Protein AF-X1H2Z2-F1 (afdb_monomer_lite)

Secondary structure (DSSP, 8-state):
-HHHHHHHHHHHHTS--BHHHHHHHHHHH--PPPHHHHHHHHHHHTTSS---HHHHHHHHHTHHHHHHHHHHHTSSB------GGGGGG---HHHHHHHHHHHHHHHHHHHHHHHT-HHHHHHHHHHHHHHHHHHHTSS-HHHHHHHHHHHHHHHHHHHHHHTTS---HHHHHHHHHHHHHHTSS---SHHHHHHHHHHHHHHSSTTTGGG--STTSSS-HHHHHHHHHHHHT--HHHHHHHHHHHHHHHHHHHHHTTS-HHHHHHHHHHHHHHH-

pLDDT: mean 90.86, std 12.33, range [36.53, 98.75]

Radius of gyration: 22.45 Å; chains: 1; bounding box: 63×41×60 Å

Foldseek 3Di:
DVVVVVVVVVVVVPPQLALAVLLVVLLVQQDDDDPVVVVVLVCVLVVNDADDPSLVVNLVSSVVSLVSLLVSLPGPAHDNPWDCVCFPVTDDPSLVSLLSSLSSLQSVLRVCLVVVVLVSSLSSLLSLLSSLLNQLPDLAVSSVVSSVVSNSSSVSSNVVSVVPDDDDVVVVVVSVVSVCVSCVDPRDNLSNLVSVLVSVLVCLALVRVVVDDPVPDPDDPVVVVVVVVCSVPDDRVVSVVVSVVSNVLSVQLSVLRPDDPVSSVVSVVVSVVVVD

Structure (mmCIF, N/CA/C/O backbone):
data_AF-X1H2Z2-F1
#
_entry.id   AF-X1H2Z2-F1
#
loop_
_atom_site.group_PDB
_atom_site.id
_atom_site.type_symbol
_atom_site.label_atom_id
_atom_site.label_alt_id
_atom_site.label_comp_id
_atom_site.label_asym_id
_atom_site.label_entity_id
_atom_site.label_seq_id
_atom_site.pdbx_PDB_ins_code
_atom_site.Cartn_x
_atom_site.Cartn_y
_atom_site.Cartn_z
_atom_site.occupancy
_atom_site.B_iso_or_equiv
_atom_site.auth_seq_id
_atom_site.auth_comp_id
_atom_site.auth_asym_id
_atom_site.auth_atom_id
_atom_site.pdbx_PDB_model_num
ATOM 1 N N . THR A 1 1 ? -34.956 15.891 -27.469 1.00 51.47 1 THR A N 1
ATOM 2 C CA . THR A 1 1 ? -33.493 15.694 -27.598 1.00 51.47 1 THR A CA 1
ATOM 3 C C . THR A 1 1 ? -32.718 16.008 -26.318 1.00 51.47 1 THR A C 1
ATOM 5 O O . THR A 1 1 ? -31.741 15.325 -26.063 1.00 51.47 1 THR A O 1
ATOM 8 N N . LEU A 1 2 ? -33.167 16.937 -25.455 1.00 36.53 2 LEU A N 1
ATOM 9 C CA . LEU A 1 2 ? -32.512 17.238 -24.163 1.00 36.53 2 LEU A CA 1
ATOM 10 C C . LEU A 1 2 ? -32.677 16.139 -23.081 1.00 36.53 2 LEU A C 1
ATOM 12 O O . LEU A 1 2 ? -31.797 15.951 -22.251 1.00 36.53 2 LEU A O 1
ATOM 16 N N . VAL A 1 3 ? -33.778 15.374 -23.113 1.00 44.09 3 VAL A N 1
ATOM 17 C CA . VAL A 1 3 ? -34.066 14.310 -22.123 1.00 44.09 3 VAL A CA 1
ATOM 18 C C . VAL A 1 3 ? -33.142 13.090 -22.266 1.00 44.09 3 VAL A C 1
ATOM 20 O O . VAL A 1 3 ? -32.810 12.460 -21.270 1.00 44.09 3 VAL A O 1
ATOM 23 N N . LEU A 1 4 ? -32.644 12.810 -23.476 1.00 41.16 4 LEU A N 1
ATOM 24 C CA . LEU A 1 4 ? -31.734 11.685 -23.742 1.00 41.16 4 LEU A CA 1
ATOM 25 C C . LEU A 1 4 ? -30.310 11.912 -23.200 1.00 41.16 4 LEU A C 1
ATOM 27 O O . LEU A 1 4 ? -29.626 10.949 -22.860 1.00 41.16 4 LEU A O 1
ATOM 31 N N . LEU A 1 5 ? -29.882 13.173 -23.063 1.00 38.34 5 LEU A N 1
ATOM 32 C CA . LEU A 1 5 ? -28.578 13.526 -22.488 1.00 38.34 5 LEU A CA 1
ATOM 33 C C . LEU A 1 5 ? -28.565 13.398 -20.957 1.00 38.34 5 LEU A C 1
ATOM 35 O O . LEU A 1 5 ? -27.554 12.992 -20.397 1.00 38.34 5 LEU A O 1
ATOM 39 N N . LEU A 1 6 ? -29.688 13.659 -20.277 1.00 41.31 6 LEU A N 1
ATOM 40 C CA . LEU A 1 6 ? -29.794 13.488 -18.820 1.00 41.31 6 LEU A CA 1
ATOM 41 C C . LEU A 1 6 ? -29.867 12.011 -18.406 1.00 41.31 6 LEU A C 1
ATOM 43 O O . LEU A 1 6 ? -29.296 11.629 -17.386 1.00 41.31 6 LEU A O 1
ATOM 47 N N . SER A 1 7 ? -30.511 11.160 -19.211 1.00 43.97 7 SER A N 1
ATOM 48 C CA . SER A 1 7 ? -30.556 9.715 -18.959 1.00 43.97 7 SER A CA 1
ATOM 49 C C . SER A 1 7 ? -29.212 9.022 -19.194 1.00 43.97 7 SER A C 1
ATOM 51 O O . SER A 1 7 ? -28.895 8.076 -18.480 1.00 43.97 7 SER A O 1
ATOM 53 N N . ALA A 1 8 ? -28.393 9.497 -20.140 1.00 45.34 8 ALA A N 1
ATOM 54 C CA . ALA A 1 8 ? -27.055 8.945 -20.361 1.00 45.34 8 ALA A CA 1
ATOM 55 C C . ALA A 1 8 ? -26.125 9.215 -19.163 1.00 45.34 8 ALA A C 1
ATOM 57 O O . ALA A 1 8 ? -25.409 8.317 -18.727 1.00 45.34 8 ALA A O 1
ATOM 58 N N . SER A 1 9 ? -26.204 10.408 -18.562 1.00 44.91 9 SER A N 1
ATOM 59 C CA . SER A 1 9 ? -25.420 10.775 -17.374 1.00 44.91 9 SER A CA 1
ATOM 60 C C . SER A 1 9 ? -25.752 9.925 -16.143 1.00 44.91 9 SER A C 1
ATOM 62 O O . SER A 1 9 ? -24.863 9.614 -15.357 1.00 44.91 9 SER A O 1
ATOM 64 N N . LEU A 1 10 ? -27.010 9.501 -15.987 1.00 45.03 10 LEU A N 1
ATOM 65 C CA . LEU A 1 10 ? -27.436 8.618 -14.893 1.00 45.03 10 LEU A CA 1
ATOM 66 C C . LEU A 1 10 ? -26.936 7.175 -15.059 1.00 45.03 10 LEU A C 1
ATOM 68 O O . LEU A 1 10 ? -26.669 6.506 -14.064 1.00 45.03 10 LEU A O 1
ATOM 72 N N . VAL A 1 11 ? -26.759 6.703 -16.297 1.00 46.66 11 VAL A N 1
ATOM 73 C CA . VAL A 1 11 ? -26.219 5.359 -16.568 1.00 46.66 11 VAL A CA 1
ATOM 74 C C . VAL A 1 11 ? -24.712 5.296 -16.288 1.00 46.66 11 VAL A C 1
ATOM 76 O O . VAL A 1 11 ? -24.235 4.277 -15.798 1.00 46.66 11 VAL A O 1
ATOM 79 N N . PHE A 1 12 ? -23.971 6.392 -16.492 1.00 46.53 12 PHE A N 1
ATOM 80 C CA . PHE A 1 12 ? -22.560 6.490 -16.083 1.00 46.53 12 PHE A CA 1
ATOM 81 C C . PHE A 1 12 ? -22.366 6.826 -14.593 1.00 46.53 12 PHE A C 1
ATOM 83 O O . PHE A 1 12 ? -21.311 6.525 -14.041 1.00 46.53 12 PHE A O 1
ATOM 90 N N . ALA A 1 13 ? -23.375 7.398 -13.924 1.00 45.66 13 ALA A N 1
ATOM 91 C CA . ALA A 1 13 ? -23.343 7.678 -12.483 1.00 45.66 13 ALA A CA 1
ATOM 92 C C . ALA A 1 13 ? -23.512 6.423 -11.603 1.00 45.66 13 ALA A C 1
ATOM 94 O O . ALA A 1 13 ? -23.188 6.465 -10.421 1.00 45.66 13 ALA A O 1
ATOM 95 N N . ASN A 1 14 ? -23.979 5.311 -12.180 1.00 45.22 14 ASN A N 1
ATOM 96 C CA . ASN A 1 14 ? -24.103 4.008 -11.524 1.00 45.22 14 ASN A CA 1
ATOM 97 C C . ASN A 1 14 ? -22.950 3.063 -11.901 1.00 45.22 14 ASN A C 1
ATOM 99 O O . ASN A 1 14 ? -23.158 1.859 -12.066 1.00 45.22 14 ASN A O 1
ATOM 103 N N . GLN A 1 15 ? -21.716 3.568 -12.035 1.00 54.31 15 GLN A N 1
ATOM 104 C CA . GLN A 1 15 ? -20.597 2.647 -11.845 1.00 54.31 15 GLN A CA 1
ATOM 105 C C . GLN A 1 15 ? -20.710 2.072 -10.423 1.00 54.31 15 GLN A C 1
ATOM 107 O O . GLN A 1 15 ? -20.999 2.833 -9.493 1.00 54.31 15 GLN A O 1
ATOM 112 N N . PRO A 1 16 ? -20.546 0.749 -10.230 1.00 61.84 16 PRO A N 1
ATOM 113 C CA . PRO A 1 16 ? -20.487 0.180 -8.889 1.00 61.84 16 PRO A CA 1
ATOM 114 C C . PRO A 1 16 ? -19.481 0.981 -8.064 1.00 61.84 16 PRO A C 1
ATOM 116 O O . PRO A 1 16 ? -18.477 1.431 -8.617 1.00 61.84 16 PRO A O 1
ATOM 119 N N . ALA A 1 17 ? -19.772 1.186 -6.776 1.00 84.19 17 ALA A N 1
ATOM 120 C CA . ALA A 1 17 ? -18.930 1.971 -5.879 1.00 84.19 17 ALA A CA 1
ATOM 121 C C . ALA A 1 17 ? -17.456 1.565 -6.058 1.00 84.19 17 ALA A C 1
ATOM 123 O O . ALA A 1 17 ? -17.071 0.454 -5.698 1.00 84.19 17 ALA A O 1
ATOM 124 N N . ASN A 1 18 ? -16.668 2.431 -6.699 1.00 92.12 18 ASN A N 1
ATOM 125 C CA . ASN A 1 18 ? -15.249 2.218 -6.951 1.00 92.12 18 ASN A CA 1
ATOM 126 C C . ASN A 1 18 ? -14.462 2.985 -5.888 1.00 92.12 18 ASN A C 1
ATOM 128 O O . ASN A 1 18 ? -14.465 4.219 -5.885 1.00 92.12 18 ASN A O 1
ATOM 132 N N . ALA A 1 19 ? -13.773 2.258 -5.010 1.00 95.62 19 ALA A N 1
ATOM 133 C CA . ALA A 1 19 ? -13.025 2.840 -3.899 1.00 95.62 19 ALA A CA 1
ATOM 134 C C . ALA A 1 19 ? -11.938 3.827 -4.353 1.00 95.62 19 ALA A C 1
ATOM 136 O O . ALA A 1 19 ? -11.641 4.783 -3.638 1.00 95.62 19 ALA A O 1
ATOM 137 N N . ALA A 1 20 ? -11.353 3.621 -5.539 1.00 95.00 20 ALA A N 1
ATOM 138 C CA . ALA A 1 20 ? -10.203 4.388 -6.011 1.00 95.00 20 ALA A CA 1
ATOM 139 C C . ALA A 1 20 ? -10.483 5.897 -6.074 1.00 95.00 20 ALA A C 1
ATOM 141 O O . ALA A 1 20 ? -9.653 6.699 -5.644 1.00 95.00 20 ALA A O 1
ATOM 142 N N . LEU A 1 21 ? -11.671 6.287 -6.553 1.00 92.88 21 LEU A N 1
ATOM 143 C CA . LEU A 1 21 ? -12.053 7.695 -6.661 1.00 92.88 21 LEU A CA 1
ATOM 144 C C . LEU A 1 21 ? -12.166 8.354 -5.281 1.00 92.88 21 LEU A C 1
ATOM 146 O O . LEU A 1 21 ? -11.668 9.464 -5.079 1.00 92.88 21 LEU A O 1
ATOM 150 N N . ASP A 1 22 ? -12.786 7.663 -4.324 1.00 95.50 22 ASP A N 1
ATOM 151 C CA . ASP A 1 22 ? -12.930 8.176 -2.964 1.00 95.50 22 ASP A CA 1
ATOM 152 C C . ASP A 1 22 ? -11.583 8.204 -2.226 1.00 95.50 22 ASP A C 1
ATOM 154 O O . ASP A 1 22 ? -11.332 9.157 -1.489 1.00 95.50 22 ASP A O 1
ATOM 158 N N . TYR A 1 23 ? -10.675 7.250 -2.468 1.00 96.94 23 TYR A N 1
ATOM 159 C CA . TYR A 1 23 ? -9.305 7.337 -1.952 1.00 96.94 23 TYR A CA 1
ATOM 160 C C . TYR A 1 23 ? -8.565 8.547 -2.504 1.00 96.94 23 TYR A C 1
ATOM 162 O O . TYR A 1 23 ? -7.986 9.300 -1.726 1.00 96.94 23 TYR A O 1
ATOM 170 N N . CYS A 1 24 ? -8.631 8.796 -3.814 1.00 95.06 24 CYS A N 1
ATOM 171 C CA . CYS A 1 24 ? -8.034 9.991 -4.404 1.00 95.06 24 CYS A CA 1
ATOM 172 C C . CYS A 1 24 ? -8.617 11.275 -3.793 1.00 95.06 24 CYS A C 1
ATOM 174 O O . CYS A 1 24 ? -7.872 12.184 -3.428 1.00 95.06 24 CYS A O 1
ATOM 176 N N . LYS A 1 25 ? -9.943 11.341 -3.613 1.00 95.31 25 LYS A N 1
ATOM 177 C CA . LYS A 1 25 ? -10.605 12.472 -2.952 1.00 95.31 25 LYS A CA 1
ATOM 178 C C . LYS A 1 25 ? -10.139 12.644 -1.506 1.00 95.31 25 LYS A C 1
ATOM 180 O O . LYS A 1 25 ? -9.840 13.762 -1.096 1.00 95.31 25 LYS A O 1
ATOM 185 N N . ALA A 1 26 ? -10.073 11.558 -0.740 1.00 96.94 26 ALA A N 1
ATOM 186 C CA . ALA A 1 26 ? -9.581 11.579 0.630 1.00 96.94 26 ALA A CA 1
ATOM 187 C C . ALA A 1 26 ? -8.121 12.052 0.687 1.00 96.94 26 ALA A C 1
ATOM 189 O O . ALA A 1 26 ? -7.795 12.885 1.524 1.00 96.94 26 ALA A O 1
ATOM 190 N N . SER A 1 27 ? -7.262 11.596 -0.230 1.00 96.12 27 SER A N 1
ATOM 191 C CA . SER A 1 27 ? -5.859 12.022 -0.304 1.00 96.12 27 SER A CA 1
ATOM 192 C C . SER A 1 27 ? -5.705 13.510 -0.624 1.00 96.12 27 SER A C 1
ATOM 194 O O . SER A 1 27 ? -4.789 14.136 -0.111 1.00 96.12 27 SER A O 1
ATOM 196 N N . LEU A 1 28 ? -6.600 14.101 -1.422 1.00 95.88 28 LEU A N 1
ATOM 197 C CA . LEU A 1 28 ? -6.589 15.547 -1.686 1.00 95.88 28 LEU A CA 1
ATOM 198 C C . LEU A 1 28 ? -7.019 16.386 -0.474 1.00 95.88 28 LEU A C 1
ATOM 200 O O . LEU A 1 28 ? -6.613 17.538 -0.352 1.00 95.88 28 LEU A O 1
ATOM 204 N N . LEU A 1 29 ? -7.862 15.829 0.398 1.00 97.06 29 LEU A N 1
ATOM 205 C CA . LEU A 1 29 ? -8.311 16.478 1.636 1.00 97.06 29 LEU A CA 1
ATOM 206 C C . LEU A 1 29 ? -7.362 16.227 2.813 1.00 97.06 29 LEU A C 1
ATOM 208 O O . LEU A 1 29 ? -7.441 16.922 3.824 1.00 97.06 29 LEU A O 1
ATOM 212 N N . HIS A 1 30 ? -6.496 15.223 2.695 1.00 97.94 30 HIS A N 1
ATOM 213 C CA . HIS A 1 30 ? -5.530 14.853 3.715 1.00 97.94 30 HIS A CA 1
ATOM 214 C C . HIS A 1 30 ? -4.485 15.960 3.896 1.00 97.94 30 HIS A C 1
ATOM 216 O O . HIS A 1 30 ? -3.831 16.396 2.949 1.00 97.94 30 HIS A O 1
ATOM 222 N N . LYS A 1 31 ? -4.315 16.414 5.138 1.00 97.81 31 LYS A N 1
ATOM 223 C CA . LYS A 1 31 ? -3.241 17.324 5.527 1.00 97.81 31 LYS A CA 1
ATOM 224 C C . LYS A 1 31 ? -1.991 16.500 5.815 1.00 97.81 31 LYS A C 1
ATOM 226 O O . LYS A 1 31 ? -1.915 15.816 6.839 1.00 97.81 31 LYS A O 1
ATOM 231 N N . THR A 1 32 ? -0.997 16.599 4.934 1.00 96.69 32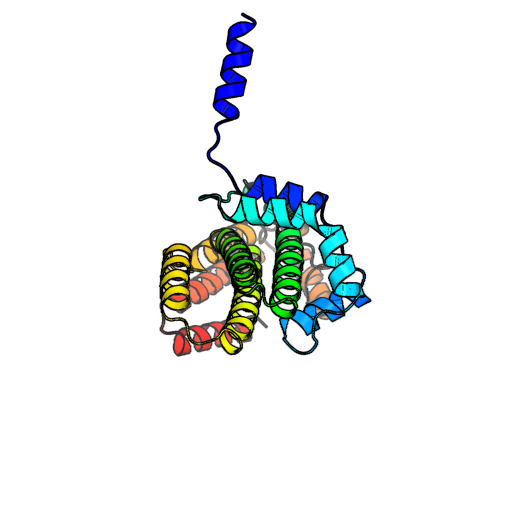 THR A N 1
ATOM 232 C CA . THR A 1 32 ? 0.301 15.938 5.110 1.00 96.69 32 THR A CA 1
ATOM 233 C C . THR A 1 32 ? 0.935 16.337 6.450 1.00 96.69 32 THR A C 1
ATOM 235 O O . THR A 1 32 ? 1.055 17.534 6.727 1.00 96.69 32 THR A O 1
ATOM 238 N N . PRO A 1 33 ? 1.348 15.373 7.293 1.00 96.69 33 PRO A N 1
ATOM 239 C CA . PRO A 1 33 ? 2.039 15.689 8.536 1.00 96.69 33 PRO A CA 1
ATOM 240 C C . PRO A 1 33 ? 3.421 16.283 8.247 1.00 96.69 33 PRO A C 1
ATOM 242 O O . PRO A 1 33 ? 4.095 15.879 7.298 1.00 96.69 33 PRO A O 1
ATOM 245 N N . ASP A 1 34 ? 3.890 17.188 9.107 1.00 97.56 34 ASP A N 1
ATOM 246 C CA . ASP A 1 34 ? 5.300 17.578 9.092 1.00 97.56 34 ASP A CA 1
ATOM 247 C C . ASP A 1 34 ? 6.216 16.399 9.495 1.00 97.56 34 ASP A C 1
ATOM 249 O O . ASP A 1 34 ? 5.766 15.347 9.965 1.00 97.56 34 ASP A O 1
ATOM 253 N N . ASN A 1 35 ? 7.533 16.561 9.328 1.00 97.31 35 ASN A N 1
ATOM 254 C CA . ASN A 1 35 ? 8.506 15.506 9.640 1.00 97.31 35 ASN A CA 1
ATOM 255 C C . ASN A 1 35 ? 8.458 15.049 11.110 1.00 97.31 35 ASN A C 1
ATOM 257 O O . ASN A 1 35 ? 8.735 13.884 11.401 1.00 97.31 35 ASN A O 1
ATOM 261 N N . SER A 1 36 ? 8.119 15.948 12.039 1.00 98.00 36 SER A N 1
ATOM 262 C CA . SER A 1 36 ? 8.023 15.630 13.464 1.00 98.00 36 SER A CA 1
ATOM 263 C C . SER A 1 36 ? 6.819 14.727 13.724 1.00 98.00 36 SER A C 1
ATOM 265 O O . SER A 1 36 ? 6.972 13.626 14.260 1.00 98.00 36 SER A O 1
ATOM 267 N N . VAL A 1 37 ? 5.636 15.132 13.253 1.00 98.00 37 VAL A N 1
ATOM 268 C CA . VAL A 1 37 ? 4.394 14.359 13.378 1.00 98.00 37 VAL A CA 1
ATOM 269 C C . VAL A 1 37 ? 4.507 13.029 12.631 1.00 98.00 37 VAL A C 1
ATOM 271 O O . VAL A 1 37 ? 4.132 11.997 13.178 1.00 98.00 37 VAL A O 1
ATOM 274 N N . SER A 1 38 ? 5.104 13.005 11.437 1.00 97.75 38 SER A N 1
ATOM 275 C CA . SER A 1 38 ? 5.338 11.774 10.666 1.00 97.75 38 SER A CA 1
ATOM 276 C C . SER A 1 38 ? 6.176 10.748 11.446 1.00 97.75 38 SER A C 1
ATOM 278 O O . SER A 1 38 ? 5.816 9.569 11.531 1.00 97.75 38 SER A O 1
ATOM 280 N N . ASN A 1 39 ? 7.243 11.199 12.115 1.00 98.00 39 ASN A N 1
ATOM 281 C CA . ASN A 1 39 ? 8.048 10.345 12.990 1.00 98.00 39 ASN A CA 1
ATOM 282 C C . ASN A 1 39 ? 7.271 9.862 14.225 1.00 98.00 39 ASN A C 1
ATOM 284 O O . ASN A 1 39 ? 7.467 8.724 14.658 1.00 98.00 39 ASN A O 1
ATOM 288 N N . MET A 1 40 ? 6.397 10.695 14.801 1.00 98.50 40 MET A N 1
ATOM 289 C CA . MET A 1 40 ? 5.528 10.284 15.911 1.00 98.50 40 MET A CA 1
ATOM 290 C C . MET A 1 40 ? 4.507 9.234 15.470 1.00 98.50 40 MET A C 1
ATOM 292 O O . MET A 1 40 ? 4.334 8.240 16.167 1.00 98.50 40 MET A O 1
ATOM 296 N N . LEU A 1 41 ? 3.890 9.398 14.297 1.00 98.12 41 LEU A N 1
ATOM 297 C CA . LEU A 1 41 ? 2.965 8.416 13.727 1.00 98.12 41 LEU A CA 1
ATOM 298 C C . LEU A 1 41 ? 3.655 7.063 13.520 1.00 98.12 41 LEU A C 1
ATOM 300 O O . LEU A 1 41 ? 3.122 6.033 13.917 1.00 98.12 41 LEU A O 1
ATOM 304 N N . GLU A 1 42 ? 4.873 7.044 12.973 1.00 97.25 42 GLU A N 1
ATOM 305 C CA . GLU A 1 42 ? 5.629 5.796 12.812 1.00 97.25 42 GLU A CA 1
ATOM 306 C C . GLU A 1 42 ? 5.931 5.121 14.164 1.00 97.25 42 GLU A C 1
ATOM 308 O O . GLU A 1 42 ? 5.849 3.898 14.280 1.00 97.25 42 GLU A O 1
ATOM 313 N N . GLN A 1 43 ? 6.259 5.894 15.204 1.00 97.94 43 GLN A N 1
ATOM 314 C CA . GLN A 1 43 ? 6.484 5.359 16.551 1.00 97.94 43 GLN A CA 1
ATOM 315 C C . GLN A 1 43 ? 5.194 4.841 17.198 1.00 97.94 43 GLN A C 1
ATOM 317 O O . GLN A 1 43 ? 5.214 3.772 17.811 1.00 97.94 43 GLN A O 1
ATOM 322 N N . LEU A 1 44 ? 4.085 5.564 17.028 1.00 98.12 44 LEU A N 1
ATOM 323 C CA . LEU A 1 44 ? 2.756 5.186 17.502 1.00 98.12 44 LEU A CA 1
ATOM 324 C C . LEU A 1 44 ? 2.322 3.846 16.892 1.00 98.12 44 LEU A C 1
ATOM 326 O O . LEU A 1 44 ? 1.953 2.929 17.619 1.00 98.12 44 LEU A O 1
ATOM 330 N N . LEU A 1 45 ? 2.450 3.688 15.569 1.00 96.50 45 LEU A N 1
ATOM 331 C CA . LEU A 1 45 ? 2.072 2.460 14.850 1.00 96.50 45 LEU A CA 1
ATOM 332 C C . LEU A 1 45 ? 2.983 1.261 15.154 1.00 96.50 45 LEU A C 1
ATOM 334 O O . LEU A 1 45 ? 2.622 0.115 14.890 1.00 96.50 45 LEU A O 1
ATOM 338 N N . ARG A 1 46 ? 4.164 1.511 15.724 1.00 95.50 46 ARG A N 1
ATOM 339 C CA . ARG A 1 46 ? 5.065 0.485 16.272 1.00 95.50 46 ARG A CA 1
ATOM 340 C C . ARG A 1 46 ? 4.848 0.243 17.768 1.00 95.50 46 ARG A C 1
ATOM 342 O O . ARG A 1 46 ? 5.668 -0.438 18.379 1.00 95.50 46 ARG A O 1
ATOM 349 N N . ASN A 1 47 ? 3.798 0.820 18.355 1.00 95.44 47 ASN A N 1
ATOM 350 C CA . ASN A 1 47 ? 3.475 0.758 19.782 1.00 95.44 47 ASN A CA 1
ATOM 351 C C . ASN A 1 47 ? 4.630 1.230 20.695 1.00 95.44 47 ASN A C 1
ATOM 353 O O . ASN A 1 47 ? 4.787 0.740 21.809 1.00 95.44 47 ASN A O 1
ATOM 357 N N . ARG A 1 48 ? 5.472 2.166 20.226 1.00 96.75 48 ARG A N 1
ATOM 358 C CA . ARG A 1 48 ? 6.600 2.719 21.007 1.00 96.75 48 ARG A CA 1
ATOM 359 C C . ARG A 1 48 ? 6.207 3.918 21.863 1.00 96.75 48 ARG A C 1
ATOM 361 O O . ARG A 1 48 ? 6.887 4.215 22.839 1.00 96.75 48 ARG A O 1
ATOM 368 N N . ILE A 1 49 ? 5.139 4.608 21.478 1.00 98.12 49 ILE A N 1
ATOM 369 C CA . ILE A 1 49 ? 4.548 5.736 22.200 1.00 98.12 49 ILE A CA 1
ATOM 370 C C . ILE A 1 49 ? 3.024 5.582 22.203 1.00 98.12 49 ILE A C 1
ATOM 372 O O . ILE A 1 49 ? 2.475 4.890 21.345 1.00 98.12 49 ILE A O 1
ATOM 376 N N . GLY A 1 50 ? 2.347 6.234 23.148 1.00 97.88 50 GLY A N 1
ATOM 377 C CA . GLY A 1 50 ? 0.891 6.407 23.122 1.00 97.88 50 GLY A CA 1
ATOM 378 C C . GLY A 1 50 ? 0.463 7.662 22.347 1.00 97.88 50 GLY A C 1
ATOM 379 O O . GLY A 1 50 ? 1.314 8.488 21.994 1.00 97.88 50 GLY A O 1
ATOM 380 N N . PRO A 1 51 ? -0.846 7.843 22.094 1.00 98.06 51 PRO A N 1
ATOM 381 C CA . PRO A 1 51 ? -1.359 9.062 21.478 1.00 98.06 51 PRO A CA 1
ATOM 382 C C . PRO A 1 51 ? -1.126 10.272 22.395 1.00 98.06 51 PRO A C 1
ATOM 384 O O . PRO A 1 51 ? -1.462 10.253 23.578 1.00 98.06 51 PRO A O 1
ATOM 387 N N . ASN A 1 52 ? -0.570 11.347 21.837 1.00 98.31 52 ASN A N 1
ATOM 388 C CA . ASN A 1 52 ? -0.322 12.615 22.527 1.00 98.31 52 ASN A CA 1
ATOM 389 C C . ASN A 1 52 ? -1.147 13.755 21.898 1.00 98.31 52 ASN A C 1
ATOM 391 O O . ASN A 1 52 ? -1.891 13.535 20.942 1.00 98.31 52 ASN A O 1
ATOM 395 N N . HIS A 1 53 ? -1.013 14.980 22.417 1.00 98.56 53 HIS A N 1
ATOM 396 C CA . HIS A 1 53 ? -1.752 16.143 21.908 1.00 98.56 53 HIS A CA 1
ATOM 397 C C . HIS A 1 53 ? -1.533 16.388 20.403 1.00 98.56 53 HIS A C 1
ATOM 399 O O . HIS A 1 53 ? -2.484 16.680 19.689 1.00 98.56 53 HIS A O 1
ATOM 405 N N . GLN A 1 54 ? -0.305 16.236 19.896 1.00 98.44 54 GLN A N 1
ATOM 406 C CA . GLN A 1 54 ? -0.004 16.474 18.477 1.00 98.44 54 GLN A CA 1
ATOM 407 C C . GLN A 1 54 ? -0.625 15.408 17.568 1.00 98.44 54 GLN A C 1
ATOM 409 O O . GLN A 1 54 ? -1.147 15.740 16.510 1.00 98.44 54 GLN A O 1
ATOM 414 N N . ILE A 1 55 ? -0.615 14.142 17.994 1.00 98.62 55 ILE A N 1
ATOM 415 C CA . ILE A 1 55 ? -1.282 13.046 17.274 1.00 98.62 55 ILE A CA 1
ATOM 416 C C . ILE A 1 55 ? -2.797 13.273 17.246 1.00 98.62 55 ILE A C 1
ATOM 418 O O . ILE A 1 55 ? -3.410 13.133 16.193 1.00 98.62 55 ILE A O 1
ATOM 422 N N . ARG A 1 56 ? -3.393 13.653 18.382 1.00 98.75 56 ARG A N 1
ATOM 423 C CA . ARG A 1 56 ? -4.832 13.944 18.487 1.00 98.75 56 ARG A CA 1
ATOM 424 C C . ARG A 1 56 ? -5.233 15.104 17.579 1.00 98.75 56 ARG A C 1
ATOM 426 O O . ARG A 1 56 ? -6.185 14.969 16.821 1.00 98.75 56 ARG A O 1
ATOM 433 N N . GLN A 1 57 ? -4.457 16.188 17.593 1.00 98.56 57 GLN A N 1
ATOM 434 C CA . GLN A 1 57 ? -4.660 17.323 16.695 1.00 98.56 57 GLN A CA 1
ATOM 435 C C . GLN A 1 57 ? -4.561 16.901 15.224 1.00 98.56 57 GLN A C 1
ATOM 437 O O . GLN A 1 57 ? -5.436 17.231 14.437 1.00 98.56 57 GLN A O 1
ATOM 442 N N . TYR A 1 58 ? -3.542 16.116 14.857 1.00 98.62 58 TYR A N 1
ATOM 443 C CA . TYR A 1 58 ? -3.383 15.608 13.493 1.00 98.62 58 TYR A CA 1
ATOM 444 C C . TYR A 1 58 ? -4.568 14.743 13.037 1.00 98.62 58 TYR A C 1
ATOM 446 O O . TYR A 1 58 ? -4.983 14.836 11.881 1.00 98.62 58 TYR A O 1
ATOM 454 N N . VAL A 1 59 ? -5.104 13.899 13.924 1.00 98.62 59 VAL A N 1
ATOM 455 C CA . VAL A 1 59 ? -6.296 13.086 13.649 1.00 98.62 59 VAL A CA 1
ATOM 456 C C . VAL A 1 59 ? -7.520 13.975 13.425 1.00 98.62 59 VAL A C 1
ATOM 458 O O . VAL A 1 59 ? -8.216 13.787 12.428 1.00 98.62 59 VAL A O 1
ATOM 461 N N . ASP A 1 60 ? -7.750 14.961 14.295 1.00 98.56 60 ASP A N 1
ATOM 462 C CA . ASP A 1 60 ? -8.870 15.904 14.172 1.00 98.56 60 ASP A CA 1
ATOM 463 C C . ASP A 1 60 ? -8.789 16.707 12.863 1.00 98.56 60 ASP A C 1
ATOM 465 O O . ASP A 1 60 ? -9.740 16.758 12.082 1.00 98.56 60 ASP A O 1
ATOM 469 N N . ASP A 1 61 ? -7.593 17.200 12.542 1.00 98.44 61 ASP A N 1
ATOM 470 C CA . ASP A 1 61 ? -7.284 17.914 11.304 1.00 98.44 61 ASP A CA 1
ATOM 471 C C . ASP A 1 61 ? -7.529 17.098 10.023 1.00 98.44 61 ASP A C 1
ATOM 473 O O . ASP A 1 61 ? -7.659 17.679 8.943 1.00 98.44 61 ASP A O 1
ATOM 477 N N . ASN A 1 62 ? -7.583 15.767 10.134 1.00 98.56 62 ASN A N 1
ATOM 478 C CA . ASN A 1 62 ? -7.760 14.823 9.032 1.00 98.56 62 ASN A CA 1
ATOM 479 C C . ASN A 1 62 ? -9.079 14.035 9.101 1.00 98.56 62 ASN A C 1
ATOM 481 O O . ASN A 1 62 ? -9.265 13.087 8.333 1.00 98.56 62 ASN A O 1
ATOM 485 N N . ARG A 1 63 ? -10.012 14.413 9.984 1.00 98.56 63 ARG A N 1
ATOM 486 C CA . ARG A 1 63 ? -11.244 13.652 10.251 1.00 98.56 63 ARG A CA 1
ATOM 487 C C . ARG A 1 63 ? -12.075 13.369 8.996 1.00 98.56 63 ARG A C 1
ATOM 489 O O . ARG A 1 63 ? -12.547 12.247 8.811 1.00 98.56 63 ARG A O 1
ATOM 496 N N . ASP A 1 64 ? -12.225 14.354 8.113 1.00 98.38 64 ASP A N 1
ATOM 497 C CA . ASP A 1 64 ? -12.993 14.194 6.871 1.00 98.38 64 ASP A CA 1
ATOM 498 C C . ASP A 1 64 ? -12.313 13.240 5.882 1.00 98.38 64 ASP A C 1
ATOM 500 O O . ASP A 1 64 ? -12.978 12.402 5.271 1.00 98.38 64 ASP A O 1
ATOM 504 N N . ALA A 1 65 ? -10.985 13.323 5.754 1.00 98.25 65 ALA A N 1
ATOM 505 C CA . ALA A 1 65 ? -10.213 12.418 4.909 1.00 98.25 65 ALA A CA 1
ATOM 506 C C . ALA A 1 65 ? -10.310 10.971 5.420 1.00 98.25 65 ALA A C 1
ATOM 508 O O . ALA A 1 65 ? -10.564 10.062 4.628 1.00 98.25 65 ALA A O 1
ATOM 509 N N . ILE A 1 66 ? -10.202 10.769 6.740 1.00 98.69 66 ILE A N 1
ATOM 510 C CA . ILE A 1 66 ? -10.392 9.461 7.387 1.00 98.69 66 ILE A CA 1
ATOM 511 C C . ILE A 1 66 ? -11.794 8.926 7.084 1.00 98.69 66 ILE A C 1
ATOM 513 O O . ILE A 1 66 ? -11.922 7.813 6.586 1.00 98.69 66 ILE A O 1
ATOM 517 N N . LYS A 1 67 ? -12.843 9.729 7.297 1.00 98.44 67 LYS A N 1
ATOM 518 C CA . LYS A 1 67 ? -14.238 9.324 7.054 1.00 98.44 67 LYS A CA 1
ATOM 519 C C . LYS A 1 67 ? -14.501 8.905 5.604 1.00 98.44 67 LYS A C 1
ATOM 521 O O . LYS A 1 67 ? -15.261 7.971 5.353 1.00 98.44 67 LYS A O 1
ATOM 526 N N . ILE A 1 68 ? -13.915 9.606 4.634 1.00 98.00 68 ILE A N 1
ATOM 527 C CA . ILE A 1 68 ? -14.054 9.245 3.217 1.00 98.00 68 ILE A CA 1
ATOM 528 C C . ILE A 1 68 ? -13.287 7.951 2.928 1.00 98.00 68 ILE A C 1
ATOM 530 O O . ILE A 1 68 ? -13.823 7.076 2.253 1.00 98.00 68 ILE A O 1
ATOM 534 N N . ALA A 1 69 ? -12.072 7.805 3.463 1.00 98.12 69 ALA A N 1
ATOM 535 C CA . ALA A 1 69 ? -11.251 6.615 3.265 1.00 98.12 69 ALA A CA 1
ATOM 536 C C . ALA A 1 69 ? -11.876 5.353 3.882 1.00 98.12 69 ALA A C 1
ATOM 538 O O . ALA A 1 69 ? -11.862 4.304 3.240 1.00 98.12 69 ALA A O 1
ATOM 539 N N . THR A 1 70 ? -12.463 5.436 5.080 1.00 98.31 70 THR A N 1
ATOM 540 C CA . THR A 1 70 ? -13.151 4.297 5.712 1.00 98.31 70 THR A CA 1
ATOM 541 C C . THR A 1 70 ? -14.391 3.896 4.924 1.00 98.31 70 THR A C 1
ATOM 543 O O . THR A 1 70 ? -14.569 2.723 4.622 1.00 98.31 70 THR A O 1
ATOM 546 N N . ARG A 1 71 ? -15.191 4.862 4.455 1.00 97.50 71 ARG A N 1
ATOM 547 C CA . ARG A 1 71 ? -16.319 4.574 3.556 1.00 97.50 71 ARG A CA 1
ATOM 548 C C . ARG A 1 71 ? -15.867 3.924 2.245 1.00 97.50 71 ARG A C 1
ATOM 550 O O . ARG A 1 71 ? -16.504 2.985 1.782 1.00 97.50 71 ARG A O 1
ATOM 557 N N . ALA A 1 72 ? -14.784 4.414 1.643 1.00 96.62 72 ALA A N 1
ATOM 558 C CA . ALA A 1 72 ? -14.215 3.832 0.427 1.00 96.62 72 ALA A CA 1
ATOM 559 C C . ALA A 1 72 ? -13.738 2.391 0.649 1.00 96.62 72 ALA A C 1
ATOM 561 O O . ALA A 1 72 ? -13.834 1.563 -0.250 1.00 96.62 72 ALA A O 1
ATOM 562 N N . ALA A 1 73 ? -13.251 2.081 1.853 1.00 97.31 73 ALA A N 1
ATOM 563 C CA . ALA A 1 73 ? -12.821 0.743 2.231 1.00 97.31 73 ALA A CA 1
ATOM 564 C C . ALA A 1 73 ? -13.963 -0.287 2.248 1.00 97.31 73 ALA A C 1
ATOM 566 O O . ALA A 1 73 ? -13.690 -1.471 2.081 1.00 97.31 73 ALA A O 1
ATOM 567 N N . GLU A 1 74 ? -15.220 0.151 2.368 1.00 96.44 74 GLU A N 1
ATOM 568 C CA . GLU A 1 74 ? -16.403 -0.719 2.289 1.00 96.44 74 GLU A CA 1
ATOM 569 C C . GLU A 1 74 ? -16.842 -1.045 0.856 1.00 96.44 74 GLU A C 1
ATOM 571 O O . GLU A 1 74 ? -17.696 -1.908 0.643 1.00 96.44 74 GLU A O 1
ATOM 576 N N . ALA A 1 75 ? -16.292 -0.362 -0.149 1.00 95.31 75 ALA A N 1
ATOM 577 C CA . ALA A 1 75 ? -16.613 -0.670 -1.533 1.00 95.31 75 ALA A CA 1
ATOM 578 C C . ALA A 1 75 ? -16.047 -2.050 -1.926 1.00 95.31 75 ALA A C 1
ATOM 580 O O . ALA A 1 75 ? -14.919 -2.374 -1.566 1.00 95.31 75 ALA A O 1
ATOM 581 N N . PRO A 1 76 ? -16.782 -2.866 -2.705 1.00 92.31 76 PRO A N 1
ATOM 582 C CA . PRO A 1 76 ? -16.330 -4.209 -3.077 1.00 92.31 76 PRO A CA 1
ATOM 583 C C . PRO A 1 76 ? -15.205 -4.201 -4.121 1.00 92.31 76 PRO A C 1
ATOM 585 O O . PRO A 1 76 ? -14.520 -5.207 -4.295 1.00 92.31 76 PRO A O 1
ATOM 588 N N . ASN A 1 77 ? -15.041 -3.089 -4.845 1.00 91.38 77 ASN A N 1
ATOM 589 C CA . ASN A 1 77 ? -14.098 -2.952 -5.945 1.00 91.38 77 ASN A CA 1
ATOM 590 C C . ASN A 1 77 ? -13.254 -1.685 -5.776 1.00 91.38 77 ASN A C 1
ATOM 592 O O . ASN A 1 77 ? -13.748 -0.633 -5.365 1.00 91.38 77 ASN A O 1
ATOM 596 N N . CYS A 1 78 ? -11.992 -1.775 -6.183 1.00 93.94 78 CYS A N 1
ATOM 597 C CA . CYS A 1 78 ? -11.080 -0.647 -6.287 1.00 93.94 78 CYS A CA 1
ATOM 598 C C . CYS A 1 78 ? -10.317 -0.771 -7.602 1.00 93.94 78 CYS A C 1
ATOM 600 O O . CYS A 1 78 ? -9.530 -1.699 -7.774 1.00 93.94 78 CYS A O 1
ATOM 602 N N . ASP A 1 79 ? -10.575 0.141 -8.527 1.00 92.75 79 ASP A N 1
ATOM 603 C CA . ASP A 1 79 ? -9.914 0.198 -9.824 1.00 92.75 79 ASP A CA 1
ATOM 604 C C . ASP A 1 79 ? -9.431 1.626 -10.068 1.00 92.75 79 ASP A C 1
ATOM 606 O O . ASP A 1 79 ? -10.229 2.544 -10.269 1.00 92.75 79 ASP A O 1
ATOM 610 N N . PHE A 1 80 ? -8.114 1.818 -10.033 1.00 90.69 80 PHE A N 1
ATOM 611 C CA . PHE A 1 80 ? -7.492 3.113 -10.306 1.00 90.69 80 PHE A CA 1
ATOM 612 C C . PHE A 1 80 ? -7.447 3.460 -11.804 1.00 90.69 80 PHE A C 1
ATOM 614 O O . PHE A 1 80 ? -6.958 4.534 -12.149 1.00 90.69 80 PHE A O 1
ATOM 621 N N . GLN A 1 81 ? -7.956 2.583 -12.680 1.00 89.12 81 GLN A N 1
ATOM 622 C CA . GLN A 1 81 ? -8.045 2.766 -14.131 1.00 89.12 81 GLN A CA 1
ATOM 623 C C . GLN A 1 81 ? -6.697 3.106 -14.779 1.00 89.12 81 GLN A C 1
ATOM 625 O O . GLN A 1 81 ? -6.607 3.938 -15.679 1.00 89.12 81 GLN A O 1
ATOM 630 N N . TRP A 1 82 ? -5.620 2.470 -14.315 1.00 87.69 82 TRP A N 1
ATOM 631 C CA . TRP A 1 82 ? -4.288 2.740 -14.842 1.00 87.69 82 TRP A CA 1
ATOM 632 C C . TRP A 1 82 ? -4.125 2.285 -16.290 1.00 87.69 82 TRP A C 1
ATOM 634 O O . TRP A 1 82 ? -4.407 1.142 -16.657 1.00 87.69 82 TRP A O 1
ATOM 644 N N . HIS A 1 83 ? -3.568 3.176 -17.105 1.00 87.56 83 HIS A N 1
ATOM 645 C CA . HIS A 1 83 ? -3.206 2.897 -18.483 1.00 87.56 83 HIS A CA 1
ATOM 646 C C . HIS A 1 83 ? -1.760 2.402 -18.551 1.00 87.56 83 HIS A C 1
ATOM 648 O O . HIS A 1 83 ? -0.822 3.169 -18.734 1.00 87.56 83 HIS A O 1
ATOM 654 N N . PHE A 1 84 ? -1.559 1.084 -18.448 1.00 83.31 84 PHE A N 1
ATOM 655 C CA . PHE A 1 84 ? -0.218 0.482 -18.545 1.00 83.31 84 PHE A CA 1
ATOM 656 C C . PHE A 1 84 ? 0.491 0.732 -19.890 1.00 83.31 84 PHE A C 1
ATOM 658 O O . PHE A 1 84 ? 1.686 0.462 -20.009 1.00 83.31 84 PHE A O 1
ATOM 665 N N . SER A 1 85 ? -0.222 1.240 -20.903 1.00 84.06 85 SER A N 1
ATOM 666 C CA . SER A 1 85 ? 0.366 1.766 -22.141 1.00 84.06 85 SER A CA 1
ATOM 667 C C . SER A 1 85 ? 1.336 2.920 -21.900 1.00 84.06 85 SER A C 1
ATOM 669 O O . SER A 1 85 ? 2.284 3.069 -22.666 1.00 84.06 85 SER A O 1
ATOM 671 N N . ASP A 1 86 ? 1.131 3.680 -20.825 1.00 85.19 86 ASP A N 1
ATOM 672 C CA . ASP A 1 86 ? 1.936 4.851 -20.464 1.00 85.19 86 ASP A CA 1
ATOM 673 C C . ASP A 1 86 ? 3.282 4.434 -19.841 1.00 85.19 86 ASP A C 1
ATOM 675 O O . ASP A 1 86 ? 4.187 5.245 -19.653 1.00 85.19 86 ASP A O 1
ATOM 679 N N . GLY A 1 87 ? 3.446 3.137 -19.551 1.00 86.00 87 GLY A N 1
ATOM 680 C CA . GLY A 1 87 ? 4.717 2.548 -19.161 1.00 86.00 87 GLY A CA 1
ATOM 681 C C . GLY A 1 87 ? 5.294 3.140 -17.875 1.00 86.00 87 GLY A C 1
ATOM 682 O O . GLY A 1 87 ? 4.628 3.148 -16.843 1.00 86.00 87 GLY A O 1
ATOM 683 N N . LEU A 1 88 ? 6.548 3.599 -17.922 1.00 83.81 88 LEU A N 1
ATOM 684 C CA . LEU A 1 88 ? 7.252 4.182 -16.772 1.00 83.81 88 LEU A CA 1
ATOM 685 C C . LEU A 1 88 ? 6.748 5.584 -16.397 1.00 83.81 88 LEU A C 1
ATOM 687 O O . LEU A 1 88 ? 6.996 6.031 -15.280 1.00 83.81 88 LEU A O 1
ATOM 691 N N . GLU A 1 89 ? 6.044 6.273 -17.299 1.00 83.56 89 GLU A N 1
ATOM 692 C CA . GLU A 1 89 ? 5.488 7.611 -17.046 1.00 83.56 89 GLU A CA 1
ATOM 693 C C . GLU A 1 89 ? 4.106 7.564 -16.379 1.00 83.56 89 GLU A C 1
ATOM 695 O O . GLU A 1 89 ? 3.564 8.603 -15.988 1.00 83.56 89 GLU A O 1
ATOM 700 N N . MET A 1 90 ? 3.549 6.358 -16.220 1.00 86.62 90 MET A N 1
ATOM 701 C CA . MET A 1 90 ? 2.254 6.119 -15.598 1.00 86.62 90 MET A CA 1
ATOM 702 C C . MET A 1 90 ? 2.190 6.762 -14.208 1.00 86.62 90 MET A C 1
ATOM 704 O O . MET A 1 90 ? 2.892 6.376 -13.269 1.00 86.62 90 MET A O 1
ATOM 708 N N . GLN A 1 91 ? 1.311 7.750 -14.069 1.00 83.06 91 GLN A N 1
ATOM 709 C CA . GLN A 1 91 ? 1.132 8.475 -12.819 1.00 83.06 91 GLN A CA 1
ATOM 710 C C . GLN A 1 91 ? 0.324 7.632 -11.826 1.00 83.06 91 GLN A C 1
ATOM 712 O O . GLN A 1 91 ? -0.770 7.162 -12.130 1.00 83.06 91 GLN A O 1
ATOM 717 N N . MET A 1 92 ? 0.838 7.494 -10.601 1.00 84.06 92 MET A N 1
ATOM 718 C CA . MET A 1 92 ? 0.179 6.774 -9.501 1.00 84.06 92 MET A CA 1
ATOM 719 C C . MET A 1 92 ? -0.087 7.691 -8.290 1.00 84.06 92 MET A C 1
ATOM 721 O O . MET A 1 92 ? 0.316 7.365 -7.169 1.00 84.06 92 MET A O 1
ATOM 725 N N . PRO A 1 93 ? -0.743 8.855 -8.470 1.00 76.44 93 PRO A N 1
ATOM 726 C CA . PRO A 1 93 ? -0.781 9.904 -7.448 1.00 76.44 93 PRO A CA 1
ATOM 727 C C . PRO A 1 93 ? -1.449 9.455 -6.139 1.00 76.44 93 PRO A C 1
ATOM 729 O O . PRO A 1 93 ? -1.031 9.862 -5.059 1.00 76.44 93 PRO A O 1
ATOM 732 N N . CYS A 1 94 ? -2.451 8.574 -6.209 1.00 85.56 94 CYS A N 1
ATOM 733 C CA . CYS A 1 94 ? -3.248 8.202 -5.037 1.00 85.56 94 CYS A CA 1
ATOM 734 C C . CYS A 1 94 ? -2.667 7.024 -4.235 1.00 85.56 94 CYS A C 1
ATOM 736 O O . CYS A 1 94 ? -3.096 6.791 -3.107 1.00 85.56 94 CYS A O 1
ATOM 738 N N . VAL A 1 95 ? -1.683 6.286 -4.768 1.00 88.25 95 VAL A N 1
ATOM 739 C CA . VAL A 1 95 ? -1.123 5.096 -4.092 1.00 88.25 95 VAL A CA 1
ATOM 740 C C . VAL A 1 95 ? -0.380 5.492 -2.819 1.00 88.25 95 VAL A C 1
ATOM 742 O O . VAL A 1 95 ? -0.599 4.905 -1.761 1.00 88.25 95 VAL A O 1
ATOM 745 N N . PHE A 1 96 ? 0.461 6.525 -2.896 1.00 88.19 96 PHE A N 1
ATOM 746 C CA . PHE A 1 96 ? 1.157 7.050 -1.719 1.00 88.19 96 PHE A CA 1
ATOM 747 C C . PHE A 1 96 ? 0.187 7.717 -0.742 1.00 88.19 96 PHE A C 1
ATOM 749 O O . PHE A 1 96 ? 0.295 7.493 0.461 1.00 88.19 96 PHE A O 1
ATOM 756 N N . GLY A 1 97 ? -0.825 8.422 -1.258 1.00 94.00 97 GLY A N 1
ATOM 757 C CA . GLY A 1 97 ? -1.895 8.985 -0.437 1.00 94.00 97 GLY A CA 1
ATOM 758 C C . GLY A 1 97 ? -2.629 7.929 0.396 1.00 94.00 97 GLY A C 1
ATOM 759 O O . GLY A 1 97 ? -2.964 8.183 1.548 1.00 94.00 97 GLY A O 1
ATOM 760 N N . CYS A 1 98 ? -2.795 6.702 -0.111 1.00 96.44 98 CYS A N 1
ATOM 761 C CA . CYS A 1 98 ? -3.389 5.608 0.664 1.00 96.44 98 CYS A CA 1
ATOM 762 C C . CYS A 1 98 ? -2.551 5.202 1.889 1.00 96.44 98 CYS A C 1
ATOM 764 O O . CYS A 1 98 ? -3.124 4.798 2.900 1.00 96.44 98 CYS A O 1
ATOM 766 N N . VAL A 1 99 ? -1.217 5.324 1.839 1.00 96.19 99 VAL A N 1
ATOM 767 C CA . VAL A 1 99 ? -0.358 5.078 3.015 1.00 96.19 99 VAL A CA 1
ATOM 768 C C . VAL A 1 99 ? -0.657 6.097 4.101 1.00 96.19 99 VAL A C 1
ATOM 770 O O . VAL A 1 99 ? -0.817 5.727 5.263 1.00 96.19 99 VAL A O 1
ATOM 773 N N . ASP A 1 100 ? -0.736 7.370 3.730 1.00 96.38 100 ASP A N 1
ATOM 774 C CA . ASP A 1 100 ? -0.954 8.448 4.688 1.00 96.38 100 ASP A CA 1
ATOM 775 C C . ASP A 1 100 ? -2.378 8.421 5.255 1.00 96.38 100 ASP A C 1
ATOM 777 O O . ASP A 1 100 ? -2.559 8.576 6.466 1.00 96.38 100 ASP A O 1
ATOM 781 N N . LEU A 1 101 ? -3.371 8.087 4.425 1.00 98.00 101 LEU A N 1
ATOM 782 C CA . LEU A 1 101 ? -4.743 7.827 4.863 1.00 98.00 101 LEU A CA 1
ATOM 783 C C . LEU A 1 101 ? -4.819 6.645 5.834 1.00 98.00 101 LEU A C 1
ATOM 785 O O . LEU A 1 101 ? -5.458 6.756 6.881 1.00 98.00 101 LEU A O 1
ATOM 789 N N . ALA A 1 102 ? -4.146 5.530 5.539 1.00 98.19 102 ALA A N 1
ATOM 790 C CA . ALA A 1 102 ? -4.103 4.385 6.444 1.00 98.19 102 ALA A CA 1
ATOM 791 C C . ALA A 1 102 ? -3.410 4.738 7.769 1.00 98.19 102 ALA A C 1
ATOM 793 O O . ALA A 1 102 ? -3.897 4.367 8.835 1.00 98.19 102 ALA A O 1
ATOM 794 N N . ARG A 1 103 ? -2.314 5.507 7.733 1.00 98.25 103 ARG A N 1
ATOM 795 C CA . ARG A 1 103 ? -1.634 6.001 8.941 1.00 98.25 103 ARG A CA 1
ATOM 796 C C . ARG A 1 103 ? -2.534 6.905 9.778 1.00 98.25 103 ARG A C 1
ATOM 798 O O . ARG A 1 103 ? -2.571 6.736 10.992 1.00 98.25 103 ARG A O 1
ATOM 805 N N . ALA A 1 104 ? -3.261 7.831 9.154 1.00 98.50 104 ALA A N 1
ATOM 806 C CA . ALA A 1 104 ? -4.219 8.693 9.844 1.00 98.50 104 ALA A CA 1
ATOM 807 C C . ALA A 1 104 ? -5.373 7.884 10.459 1.00 98.50 104 ALA A C 1
ATOM 809 O O . ALA A 1 104 ? -5.711 8.079 11.624 1.00 98.50 104 ALA A O 1
ATOM 810 N N . THR A 1 105 ? -5.909 6.918 9.710 1.00 98.75 105 THR A N 1
ATOM 811 C CA . THR A 1 105 ? -6.974 6.010 10.163 1.00 98.75 105 THR A CA 1
ATOM 812 C C . THR A 1 105 ? -6.531 5.197 11.382 1.00 98.75 105 THR A C 1
ATOM 814 O O . THR A 1 105 ? -7.232 5.150 12.389 1.00 98.75 105 THR A O 1
ATOM 817 N N . LEU A 1 106 ? -5.330 4.615 11.342 1.00 98.75 106 LEU A N 1
ATOM 818 C CA . LEU A 1 106 ? -4.783 3.835 12.455 1.00 98.75 106 LEU A CA 1
ATOM 819 C C . LEU A 1 106 ? -4.350 4.708 13.641 1.00 98.75 106 LEU A C 1
ATOM 821 O O . LEU A 1 106 ? -4.449 4.275 14.785 1.00 98.75 106 LEU A O 1
ATOM 825 N N . ALA A 1 107 ? -3.907 5.945 13.408 1.00 98.75 107 ALA A N 1
ATOM 826 C CA . ALA A 1 107 ? -3.689 6.898 14.494 1.00 98.75 107 ALA A CA 1
ATOM 827 C C . ALA A 1 107 ? -4.999 7.233 15.219 1.00 98.75 107 ALA A C 1
ATOM 829 O O . ALA A 1 107 ? -4.997 7.300 16.446 1.00 98.75 107 ALA A O 1
ATOM 830 N N . ASN A 1 108 ? -6.113 7.368 14.490 1.00 98.75 108 ASN A N 1
ATOM 831 C CA . ASN A 1 108 ? -7.431 7.533 15.099 1.00 98.75 108 ASN A CA 1
ATOM 832 C C . ASN A 1 108 ? -7.845 6.288 15.902 1.00 98.75 108 ASN A C 1
ATOM 834 O O . ASN A 1 108 ? -8.267 6.415 17.046 1.00 98.75 108 ASN A O 1
ATOM 838 N N . ALA A 1 109 ? -7.599 5.082 15.376 1.00 98.75 109 ALA A N 1
ATOM 839 C CA . ALA A 1 109 ? -7.816 3.841 16.127 1.00 98.75 109 ALA A CA 1
ATOM 840 C C . ALA A 1 109 ? -7.047 3.823 17.461 1.00 98.75 109 ALA A C 1
ATOM 842 O O . ALA A 1 109 ? -7.585 3.429 18.489 1.00 98.75 109 ALA A O 1
ATOM 843 N N . LYS A 1 110 ? -5.799 4.312 17.477 1.00 98.62 110 LYS A N 1
ATOM 844 C CA . LYS A 1 110 ? -4.997 4.438 18.707 1.00 98.62 110 LYS A CA 1
ATOM 845 C C . LYS A 1 110 ? -5.524 5.484 19.686 1.00 98.62 110 LYS A C 1
ATOM 847 O O . LYS A 1 110 ? -5.330 5.330 20.891 1.00 98.62 110 LYS A O 1
ATOM 852 N N . VAL A 1 111 ? -6.146 6.551 19.190 1.00 98.69 111 VAL A N 1
ATOM 853 C CA . VAL A 1 111 ? -6.815 7.551 20.032 1.00 98.69 111 VAL A CA 1
ATOM 854 C C . VAL A 1 111 ? -8.037 6.931 20.713 1.00 98.69 111 VAL A C 1
ATOM 856 O O . VAL A 1 111 ? -8.124 7.017 21.936 1.00 98.69 111 VAL A O 1
ATOM 859 N N . LEU A 1 112 ? -8.884 6.232 19.954 1.00 98.62 112 LEU A N 1
ATOM 860 C CA . LEU A 1 112 ? -10.067 5.523 20.459 1.00 98.62 112 LEU A CA 1
ATOM 861 C C . LEU A 1 112 ? -9.701 4.401 21.442 1.00 98.62 112 LEU A C 1
ATOM 863 O O . LEU A 1 112 ? -10.290 4.296 22.514 1.00 98.62 112 LEU A O 1
ATOM 867 N N . GLU A 1 113 ? -8.638 3.638 21.157 1.00 97.94 113 GLU A N 1
ATOM 868 C CA . GLU A 1 113 ? -8.085 2.641 22.086 1.00 97.94 113 GLU A CA 1
ATOM 869 C C . GLU A 1 113 ? -7.737 3.269 23.446 1.00 97.94 113 GLU A C 1
ATOM 871 O O . GLU A 1 113 ? -8.016 2.687 24.493 1.00 97.94 113 GLU A O 1
ATOM 876 N N . ALA A 1 114 ? -7.125 4.458 23.451 1.00 98.00 114 ALA A N 1
ATOM 877 C CA . ALA A 1 114 ? -6.776 5.166 24.683 1.00 98.00 114 ALA A CA 1
ATOM 878 C C . ALA A 1 114 ? -7.999 5.739 25.423 1.00 98.00 114 ALA A C 1
ATOM 880 O O . ALA A 1 114 ? -7.894 6.080 26.600 1.00 98.00 114 ALA A O 1
ATOM 881 N N . GLU A 1 115 ? -9.136 5.850 24.739 1.00 98.12 115 GLU A N 1
ATOM 882 C CA . GLU A 1 115 ? -10.432 6.272 25.278 1.00 98.12 115 GLU A CA 1
ATOM 883 C C . GLU A 1 115 ? -11.308 5.077 25.693 1.00 98.12 115 GLU A C 1
ATOM 885 O O . GLU A 1 115 ? -12.365 5.270 26.288 1.00 98.12 115 GLU A O 1
ATOM 890 N N . ASN A 1 116 ? -10.806 3.849 25.504 1.00 97.19 116 ASN A N 1
ATOM 891 C CA . ASN A 1 116 ? -11.491 2.572 25.734 1.00 97.19 116 ASN A CA 1
ATOM 892 C C . ASN A 1 116 ? -12.676 2.314 24.789 1.00 97.19 116 ASN A C 1
ATOM 894 O O . ASN A 1 116 ? -13.530 1.486 25.098 1.00 97.19 116 ASN A O 1
ATOM 898 N N . ASP A 1 117 ? -12.711 2.981 23.634 1.00 97.50 117 ASP A N 1
ATOM 899 C CA . ASP A 1 117 ? -13.641 2.665 22.548 1.00 97.50 117 ASP A CA 1
ATOM 900 C C . ASP A 1 117 ? -13.000 1.629 21.614 1.00 97.50 117 ASP A C 1
ATOM 902 O O . ASP A 1 117 ? -12.430 1.932 20.561 1.00 97.50 117 ASP A O 1
ATOM 906 N N . TYR A 1 118 ? -12.965 0.387 22.092 1.00 96.75 118 TYR A N 1
ATOM 907 C CA . TYR A 1 118 ? -12.251 -0.690 21.415 1.00 96.75 118 TYR A CA 1
ATOM 908 C C . TYR A 1 118 ? -12.945 -1.162 20.138 1.00 96.75 118 TYR A C 1
ATOM 910 O O . TYR A 1 118 ? -12.254 -1.519 19.182 1.00 96.75 118 TYR A O 1
ATOM 918 N N . ASP A 1 119 ? -14.276 -1.126 20.108 1.00 95.75 119 ASP A N 1
ATOM 919 C CA . ASP A 1 119 ? -15.067 -1.562 18.960 1.00 95.75 119 ASP A CA 1
ATOM 920 C C . ASP A 1 119 ? -14.802 -0.644 17.763 1.00 95.75 119 ASP A C 1
ATOM 922 O O . ASP A 1 119 ? -14.395 -1.110 16.694 1.00 95.75 119 ASP A O 1
ATOM 926 N N . GLU A 1 120 ? -14.913 0.678 17.949 1.00 97.56 120 GLU A N 1
ATOM 927 C CA . GLU A 1 120 ? -14.635 1.627 16.869 1.00 97.56 120 GLU A CA 1
ATOM 928 C C . GLU A 1 120 ? -13.145 1.607 16.477 1.00 97.56 120 GLU A C 1
ATOM 930 O O . GLU A 1 120 ? -12.798 1.691 15.294 1.00 97.56 120 GLU A O 1
ATOM 935 N N . ALA A 1 121 ? -12.235 1.399 17.437 1.00 98.06 121 ALA A N 1
ATOM 936 C CA . ALA A 1 121 ? -10.812 1.232 17.142 1.00 98.06 121 ALA A CA 1
ATOM 937 C C . ALA A 1 121 ? -10.523 -0.001 16.259 1.00 98.06 121 ALA A C 1
ATOM 939 O O . ALA A 1 121 ? -9.705 0.080 15.331 1.00 98.06 121 ALA A O 1
ATOM 940 N N . LEU A 1 122 ? -11.176 -1.139 16.517 1.00 97.75 122 LEU A N 1
ATOM 941 C CA . LEU A 1 122 ? -11.040 -2.354 15.707 1.00 97.75 122 LEU A CA 1
ATOM 942 C C . LEU A 1 122 ? -11.624 -2.169 14.302 1.00 97.75 122 LEU A C 1
ATOM 944 O O . LEU A 1 122 ? -10.970 -2.547 13.324 1.00 97.75 122 LEU A O 1
ATOM 948 N N . GLU A 1 123 ? -12.775 -1.510 14.174 1.00 97.94 123 GLU A N 1
ATOM 949 C CA . GLU A 1 123 ? -13.386 -1.187 12.877 1.00 97.94 123 GLU A CA 1
ATOM 950 C C . GLU A 1 123 ? -12.478 -0.302 12.004 1.00 97.94 123 GLU A C 1
ATOM 952 O O . GLU A 1 123 ? -12.326 -0.525 10.795 1.00 97.94 123 GLU A O 1
ATOM 957 N N . LEU A 1 124 ? -11.763 0.656 12.603 1.00 98.62 124 LEU A N 1
ATOM 958 C CA . LEU A 1 124 ? -10.756 1.443 11.882 1.00 98.62 124 LEU A CA 1
ATOM 959 C C . LEU A 1 124 ? -9.536 0.607 11.464 1.00 98.62 124 LEU A C 1
ATOM 961 O O . LEU A 1 124 ? -8.981 0.825 10.380 1.00 98.62 124 LEU A O 1
ATOM 965 N N . CYS A 1 125 ? -9.123 -0.375 12.271 1.00 98.50 125 CYS A N 1
ATOM 966 C CA . CYS A 1 125 ? -8.065 -1.312 11.882 1.00 98.50 125 CYS A CA 1
ATOM 967 C C . CYS A 1 125 ? -8.492 -2.173 10.685 1.00 98.50 125 CYS A C 1
ATOM 969 O O . CYS A 1 125 ? -7.708 -2.365 9.750 1.00 98.50 125 CYS A O 1
ATOM 971 N N . LEU A 1 126 ? -9.738 -2.650 10.676 1.00 98.25 126 LEU A N 1
ATOM 972 C CA . LEU A 1 126 ? -10.317 -3.399 9.561 1.00 98.25 126 LEU A CA 1
ATOM 973 C C . LEU A 1 126 ? -10.440 -2.542 8.304 1.00 98.25 126 LEU A C 1
ATOM 975 O O . LEU A 1 126 ? -10.063 -2.995 7.224 1.00 98.25 126 LEU A O 1
ATOM 979 N N . SER A 1 127 ? -10.868 -1.287 8.444 1.00 98.44 127 SER A N 1
ATOM 980 C CA . SER A 1 127 ? -10.893 -0.317 7.345 1.00 98.44 127 SER A CA 1
ATOM 981 C C . SER A 1 127 ? -9.504 -0.154 6.722 1.00 98.44 127 SER A C 1
ATOM 983 O O . SER A 1 127 ? -9.347 -0.283 5.509 1.00 98.44 127 SER A O 1
ATOM 985 N N . ALA A 1 128 ? -8.460 0.040 7.537 1.00 98.44 128 ALA A N 1
ATOM 986 C CA . ALA A 1 128 ? -7.086 0.119 7.042 1.00 98.44 128 ALA A CA 1
ATOM 987 C C . ALA A 1 128 ? -6.646 -1.175 6.334 1.00 98.44 128 ALA A C 1
ATOM 989 O O . ALA A 1 128 ? -6.014 -1.118 5.279 1.00 98.44 128 ALA A O 1
ATOM 990 N N . ARG A 1 129 ? -7.027 -2.347 6.854 1.00 97.44 129 ARG A N 1
ATOM 991 C CA . ARG A 1 129 ? -6.756 -3.634 6.199 1.00 97.44 129 ARG A CA 1
ATOM 992 C C . ARG A 1 129 ? -7.461 -3.756 4.842 1.00 97.44 129 ARG A C 1
ATOM 994 O O . ARG A 1 129 ? -6.848 -4.208 3.877 1.00 97.44 129 ARG A O 1
ATOM 1001 N N . LYS A 1 130 ? -8.715 -3.312 4.730 1.00 97.56 130 LYS A N 1
ATOM 1002 C CA . LYS A 1 130 ? -9.463 -3.256 3.461 1.00 97.56 130 LYS A CA 1
ATOM 1003 C C . LYS A 1 130 ? -8.789 -2.313 2.449 1.00 97.56 130 LYS A C 1
ATOM 1005 O O . LYS A 1 130 ? -8.649 -2.686 1.286 1.00 97.56 130 LYS A O 1
ATOM 1010 N N . ILE A 1 131 ? -8.258 -1.161 2.885 1.00 97.62 131 ILE A N 1
ATOM 1011 C CA . ILE A 1 131 ? -7.419 -0.284 2.036 1.00 97.62 131 ILE A CA 1
ATOM 1012 C C . ILE A 1 131 ? -6.199 -1.053 1.510 1.00 97.62 131 ILE A C 1
ATOM 1014 O O . ILE A 1 131 ? -5.935 -1.063 0.306 1.00 97.62 131 ILE A O 1
ATOM 1018 N N . GLY A 1 132 ? -5.462 -1.730 2.396 1.00 96.81 132 GLY A N 1
ATOM 1019 C CA . GLY A 1 132 ? -4.297 -2.524 2.005 1.00 96.81 132 GLY A CA 1
ATOM 1020 C C . GLY A 1 132 ? -4.654 -3.644 1.023 1.00 96.81 132 GLY A C 1
ATOM 1021 O O . GLY A 1 132 ? -3.946 -3.860 0.038 1.00 96.81 132 GLY A O 1
ATOM 1022 N N . ARG A 1 133 ? -5.802 -4.300 1.219 1.00 95.75 133 ARG A N 1
ATOM 1023 C CA . ARG A 1 133 ? -6.353 -5.296 0.294 1.00 95.75 133 ARG A CA 1
ATOM 1024 C C . ARG A 1 133 ? -6.640 -4.713 -1.091 1.00 95.75 133 ARG A C 1
ATOM 1026 O O . ARG A 1 133 ? -6.216 -5.298 -2.087 1.00 95.75 133 ARG A O 1
ATOM 1033 N N . HIS A 1 134 ? -7.319 -3.569 -1.165 1.00 95.56 134 HIS A N 1
ATOM 1034 C CA . HIS A 1 134 ? -7.602 -2.891 -2.430 1.00 95.56 134 HIS A CA 1
ATOM 1035 C C . HIS A 1 134 ? -6.334 -2.618 -3.243 1.00 95.56 134 HIS A C 1
ATOM 1037 O O . HIS A 1 134 ? -6.353 -2.773 -4.463 1.00 95.56 134 HIS A O 1
ATOM 1043 N N . LEU A 1 135 ? -5.227 -2.282 -2.576 1.00 95.19 135 LEU A N 1
ATOM 1044 C CA . LEU A 1 135 ? -3.927 -2.073 -3.215 1.00 95.19 135 LEU A CA 1
ATOM 1045 C C . LEU A 1 135 ? -3.221 -3.384 -3.591 1.00 95.19 135 LEU A C 1
ATOM 1047 O O . LEU A 1 135 ? -2.592 -3.454 -4.643 1.00 95.19 135 LEU A O 1
ATOM 1051 N N . ASN A 1 136 ? -3.366 -4.439 -2.787 1.00 93.31 136 ASN A N 1
ATOM 1052 C CA . ASN A 1 136 ? -2.808 -5.765 -3.079 1.00 93.31 136 ASN A CA 1
ATOM 1053 C C . ASN A 1 136 ? -3.430 -6.437 -4.308 1.00 93.31 136 ASN A C 1
ATOM 1055 O O . ASN A 1 136 ? -2.766 -7.229 -4.978 1.00 93.31 136 ASN A O 1
ATOM 1059 N N . HIS A 1 137 ? -4.697 -6.142 -4.596 1.00 90.62 137 HIS A N 1
ATOM 1060 C CA . HIS A 1 137 ? -5.372 -6.626 -5.801 1.00 90.62 137 HIS A CA 1
ATOM 1061 C C . HIS A 1 137 ? -4.965 -5.863 -7.063 1.00 90.62 137 HIS A C 1
ATOM 1063 O O . HIS A 1 137 ? -5.271 -6.311 -8.168 1.00 90.62 137 HIS A O 1
ATOM 1069 N N . GLN A 1 138 ? -4.271 -4.732 -6.922 1.00 90.00 138 GLN A N 1
ATOM 1070 C CA . GLN A 1 138 ? -3.730 -4.039 -8.076 1.00 90.00 138 GLN A CA 1
ATOM 1071 C C . GLN A 1 138 ? -2.546 -4.818 -8.632 1.00 90.00 138 GLN A C 1
ATOM 1073 O O . GLN A 1 138 ? -1.714 -5.357 -7.906 1.00 90.00 138 GLN A O 1
ATOM 1078 N N . SER A 1 139 ? -2.441 -4.826 -9.949 1.00 86.50 139 SER A N 1
ATOM 1079 C CA . SER A 1 139 ? -1.454 -5.611 -10.676 1.00 86.50 139 SER A CA 1
ATOM 1080 C C . SER A 1 139 ? -0.090 -4.913 -10.793 1.00 86.50 139 SER A C 1
ATOM 1082 O O . SER A 1 139 ? 0.684 -5.205 -11.694 1.00 86.50 139 SER A O 1
ATOM 1084 N N . GLN A 1 140 ? 0.191 -3.928 -9.939 1.00 89.38 140 GLN A N 1
ATOM 1085 C CA . GLN A 1 140 ? 1.457 -3.196 -9.907 1.00 89.38 140 GLN A CA 1
ATOM 1086 C C . GLN A 1 140 ? 2.193 -3.518 -8.616 1.00 89.38 140 GLN A C 1
ATOM 1088 O O . GLN A 1 140 ? 1.643 -3.330 -7.528 1.00 89.38 140 GLN A O 1
ATOM 1093 N N . THR A 1 141 ? 3.456 -3.930 -8.719 1.00 89.94 141 THR A N 1
ATOM 1094 C CA . THR A 1 141 ? 4.250 -4.383 -7.567 1.00 89.94 141 THR A CA 1
ATOM 1095 C C . THR A 1 141 ? 4.331 -3.324 -6.479 1.00 89.94 141 THR A C 1
ATOM 1097 O O . THR A 1 141 ? 4.141 -3.636 -5.307 1.00 89.94 141 THR A O 1
ATOM 1100 N N . MET A 1 142 ? 4.531 -2.054 -6.845 1.00 89.50 142 MET A N 1
ATOM 1101 C CA . MET A 1 142 ? 4.567 -0.952 -5.876 1.00 89.50 142 MET A CA 1
ATOM 1102 C C . MET A 1 142 ? 3.282 -0.853 -5.049 1.00 89.50 142 MET A C 1
ATOM 1104 O O . MET A 1 142 ? 3.340 -0.607 -3.847 1.00 89.50 142 MET A O 1
ATOM 1108 N N . CYS A 1 143 ? 2.127 -1.104 -5.661 1.00 93.00 143 CYS A N 1
ATOM 1109 C CA . CYS A 1 143 ? 0.838 -1.051 -4.978 1.00 93.00 143 CYS A CA 1
ATOM 1110 C C . CYS A 1 143 ? 0.672 -2.231 -4.027 1.00 93.00 143 CYS A C 1
ATOM 1112 O O . CYS A 1 143 ? 0.241 -2.047 -2.893 1.00 93.00 143 CYS A O 1
ATOM 1114 N N . GLN A 1 144 ? 1.122 -3.417 -4.436 1.00 93.19 144 GLN A N 1
ATOM 1115 C CA . GLN A 1 144 ? 1.140 -4.591 -3.568 1.00 93.19 144 GLN A CA 1
ATOM 1116 C C . GLN A 1 144 ? 2.091 -4.417 -2.379 1.00 93.19 144 GLN A C 1
ATOM 1118 O O . GLN A 1 144 ? 1.740 -4.751 -1.253 1.00 93.19 144 GLN A O 1
ATOM 1123 N N . LEU A 1 145 ? 3.277 -3.835 -2.580 1.00 92.44 145 LEU A N 1
ATOM 1124 C CA . LEU A 1 145 ? 4.207 -3.537 -1.483 1.00 92.44 145 LEU A CA 1
ATOM 1125 C C . LEU A 1 145 ? 3.607 -2.535 -0.489 1.00 92.44 145 LEU A C 1
ATOM 1127 O O . LEU A 1 145 ? 3.729 -2.704 0.727 1.00 92.44 145 LEU A O 1
ATOM 1131 N N . VAL A 1 146 ? 2.931 -1.507 -1.002 1.00 94.38 146 VAL A N 1
ATOM 1132 C CA . VAL A 1 146 ? 2.198 -0.547 -0.177 1.00 94.38 146 VAL A CA 1
ATOM 1133 C C . VAL A 1 146 ? 1.067 -1.234 0.594 1.00 94.38 146 VAL A C 1
ATOM 1135 O O . VAL A 1 146 ? 0.945 -1.023 1.801 1.00 94.38 146 VAL A O 1
ATOM 1138 N N . GLY A 1 147 ? 0.276 -2.086 -0.058 1.00 95.50 147 GLY A N 1
ATOM 1139 C CA . GLY A 1 147 ? -0.813 -2.817 0.586 1.00 95.50 147 GLY A CA 1
ATOM 1140 C C . GLY A 1 147 ? -0.323 -3.768 1.682 1.00 95.50 147 GLY A C 1
ATOM 1141 O O . GLY A 1 147 ? -0.870 -3.766 2.785 1.00 95.50 147 GLY A O 1
ATOM 1142 N N . VAL A 1 148 ? 0.778 -4.492 1.451 1.00 94.88 148 VAL A N 1
ATOM 1143 C CA . VAL A 1 148 ? 1.460 -5.308 2.474 1.00 94.88 148 VAL A CA 1
ATOM 1144 C C . VAL A 1 148 ? 1.887 -4.457 3.672 1.00 94.88 148 VAL A C 1
ATOM 1146 O O . VAL A 1 148 ? 1.650 -4.844 4.818 1.00 94.88 148 VAL A O 1
ATOM 1149 N N . LYS A 1 149 ? 2.476 -3.279 3.432 1.00 95.00 149 LYS A N 1
ATOM 1150 C CA . LYS A 1 149 ? 2.888 -2.359 4.502 1.00 95.00 149 LYS A CA 1
ATOM 1151 C C . LYS A 1 149 ? 1.696 -1.870 5.331 1.00 95.00 149 LYS A C 1
ATOM 1153 O O . LYS A 1 149 ? 1.781 -1.851 6.558 1.00 95.00 149 LYS A O 1
ATOM 1158 N N . ILE A 1 150 ? 0.593 -1.497 4.684 1.00 97.19 150 ILE A N 1
ATOM 1159 C CA . ILE A 1 150 ? -0.638 -1.072 5.366 1.00 97.19 150 ILE A CA 1
ATOM 1160 C C . ILE A 1 150 ? -1.210 -2.219 6.207 1.00 97.19 150 ILE A C 1
ATOM 1162 O O . ILE A 1 150 ? -1.507 -2.017 7.384 1.00 97.19 150 ILE A O 1
ATOM 1166 N N . ASN A 1 151 ? -1.281 -3.432 5.651 1.00 96.62 151 ASN A N 1
ATOM 1167 C CA . ASN A 1 151 ? -1.757 -4.615 6.371 1.00 96.62 151 ASN A CA 1
ATOM 1168 C C . ASN A 1 151 ? -0.901 -4.921 7.604 1.00 96.62 151 ASN A C 1
ATOM 1170 O O . ASN A 1 151 ? -1.438 -5.249 8.658 1.00 96.62 151 ASN A O 1
ATOM 1174 N N . MET A 1 152 ? 0.423 -4.774 7.503 1.00 96.06 152 MET A N 1
ATOM 1175 C CA . MET A 1 152 ? 1.321 -4.920 8.650 1.00 96.06 152 MET A CA 1
ATOM 1176 C C . MET A 1 152 ? 0.974 -3.921 9.765 1.00 96.06 152 MET A C 1
ATOM 1178 O O . MET A 1 152 ? 0.864 -4.323 10.922 1.00 96.06 152 MET A O 1
ATOM 1182 N N . TYR A 1 153 ? 0.769 -2.638 9.444 1.00 97.25 153 TYR A N 1
ATOM 1183 C CA . TYR A 1 153 ? 0.374 -1.648 10.452 1.00 97.25 153 TYR A CA 1
ATOM 1184 C C . TYR A 1 153 ? -0.999 -1.948 11.062 1.00 97.25 153 TYR A C 1
ATOM 1186 O O . TYR A 1 153 ? -1.142 -1.876 12.282 1.00 97.25 153 TYR A O 1
ATOM 1194 N N . ALA A 1 154 ? -1.984 -2.318 10.239 1.00 97.94 154 ALA A N 1
ATOM 1195 C CA . ALA A 1 154 ? -3.323 -2.668 10.706 1.00 97.94 154 ALA A CA 1
ATOM 1196 C C . ALA A 1 154 ? -3.287 -3.858 11.677 1.00 97.94 154 ALA A C 1
ATOM 1198 O O . ALA A 1 154 ? -3.865 -3.787 12.759 1.00 97.94 154 ALA A O 1
ATOM 1199 N N . ASN A 1 155 ? -2.526 -4.906 11.346 1.00 96.75 155 ASN A N 1
ATOM 1200 C CA . ASN A 1 155 ? -2.375 -6.089 12.195 1.00 96.75 155 ASN A CA 1
ATOM 1201 C C . ASN A 1 155 ? -1.683 -5.767 13.520 1.00 96.75 155 ASN A C 1
ATOM 1203 O O . ASN A 1 155 ? -2.147 -6.204 14.568 1.00 96.75 155 ASN A O 1
ATOM 1207 N N . ASN A 1 156 ? -0.612 -4.971 13.494 1.00 96.69 156 ASN A N 1
ATOM 1208 C CA . ASN A 1 156 ? 0.074 -4.547 14.717 1.00 96.69 156 ASN A CA 1
ATOM 1209 C C . ASN A 1 156 ? -0.841 -3.714 15.630 1.00 96.69 156 ASN A C 1
ATOM 1211 O O . ASN A 1 156 ? -0.774 -3.833 16.856 1.00 96.69 156 ASN A O 1
ATOM 1215 N N . CYS A 1 157 ? -1.682 -2.857 15.043 1.00 98.12 157 CYS A N 1
ATOM 1216 C CA . CYS A 1 157 ? -2.642 -2.050 15.788 1.00 98.12 157 CYS A CA 1
ATOM 1217 C C . CYS A 1 157 ? -3.726 -2.931 16.420 1.00 98.12 157 CYS A C 1
ATOM 1219 O O . CYS A 1 157 ? -3.936 -2.857 17.629 1.00 98.12 157 CYS A O 1
ATOM 1221 N N . MET A 1 158 ? -4.321 -3.824 15.627 1.00 97.50 158 MET A N 1
ATOM 1222 C CA . MET A 1 158 ? -5.338 -4.783 16.055 1.00 97.50 158 MET A CA 1
ATOM 1223 C C . MET A 1 158 ? -4.829 -5.705 17.171 1.00 97.50 158 MET A C 1
ATOM 1225 O O . MET A 1 158 ? -5.473 -5.815 18.205 1.00 97.50 158 MET A O 1
ATOM 1229 N N . GLN A 1 159 ? -3.634 -6.292 17.029 1.00 96.44 159 GLN A N 1
ATOM 1230 C CA . GLN A 1 159 ? -3.018 -7.128 18.071 1.00 96.44 159 GLN A CA 1
ATOM 1231 C C . GLN A 1 159 ? -2.803 -6.366 19.384 1.00 96.44 159 GLN A C 1
ATOM 1233 O O . GLN A 1 159 ? -3.032 -6.910 20.461 1.00 96.44 159 GLN A O 1
ATOM 1238 N N . SER A 1 160 ? -2.378 -5.101 19.307 1.00 96.88 160 SER A N 1
ATOM 1239 C CA . SER A 1 160 ? -2.217 -4.255 20.494 1.00 96.88 160 SER A CA 1
ATOM 1240 C C . SER A 1 160 ? -3.545 -3.977 21.198 1.00 96.88 160 SER A C 1
ATOM 1242 O O . SER A 1 160 ? -3.565 -3.951 22.424 1.00 96.88 160 SER A O 1
ATOM 1244 N N . ILE A 1 161 ? -4.621 -3.748 20.441 1.00 96.88 161 ILE A N 1
ATOM 1245 C CA . ILE A 1 161 ? -5.963 -3.494 20.984 1.00 96.88 161 ILE A CA 1
ATOM 1246 C C . ILE A 1 161 ? -6.522 -4.773 21.624 1.00 96.88 161 ILE A C 1
ATOM 1248 O O . ILE A 1 161 ? -6.935 -4.754 22.781 1.00 96.88 161 ILE A O 1
ATOM 1252 N N . LEU A 1 162 ? -6.434 -5.908 20.922 1.00 95.88 162 LEU A N 1
ATOM 1253 C CA . LEU A 1 162 ? -6.863 -7.219 21.423 1.00 95.88 162 LEU A CA 1
ATOM 1254 C C . LEU A 1 162 ? -6.143 -7.631 22.713 1.00 95.88 162 LEU A C 1
ATOM 1256 O O . LEU A 1 162 ? -6.733 -8.290 23.556 1.00 95.88 162 LEU A O 1
ATOM 1260 N N . GLY A 1 163 ? -4.888 -7.213 22.903 1.00 95.75 163 GLY A N 1
ATOM 1261 C CA . GLY A 1 163 ? -4.151 -7.453 24.147 1.00 95.75 163 GLY A CA 1
ATOM 1262 C C . GLY A 1 163 ? -4.655 -6.665 25.366 1.00 95.75 163 GLY A C 1
ATOM 1263 O O . GLY A 1 163 ? -4.134 -6.871 26.460 1.00 95.75 163 GLY A O 1
ATOM 1264 N N . LYS A 1 164 ? -5.612 -5.743 25.189 1.00 95.44 164 LYS A N 1
ATOM 1265 C CA . LYS A 1 164 ? -6.175 -4.888 26.250 1.00 95.44 164 LYS A CA 1
ATOM 1266 C C . LYS A 1 164 ? -7.682 -5.049 26.440 1.00 95.44 164 LYS A C 1
ATOM 1268 O O . LYS A 1 164 ? -8.178 -4.703 27.509 1.00 95.44 164 LYS A O 1
ATOM 1273 N N . ILE A 1 165 ? -8.393 -5.537 25.425 1.00 93.62 165 ILE A N 1
ATOM 1274 C CA . ILE A 1 165 ? -9.826 -5.824 25.512 1.00 93.62 165 ILE A CA 1
ATOM 1275 C C . ILE A 1 165 ? -10.056 -6.922 26.573 1.00 93.62 165 ILE A C 1
ATOM 1277 O O . ILE A 1 165 ? -9.320 -7.913 26.583 1.00 93.62 165 ILE A O 1
ATOM 1281 N N . PRO A 1 166 ? -11.041 -6.769 27.481 1.00 90.69 166 PRO A N 1
ATOM 1282 C CA . PRO A 1 166 ? -11.478 -7.854 28.358 1.00 90.69 166 PRO A CA 1
ATOM 1283 C C . PRO A 1 166 ? -11.893 -9.088 27.552 1.00 90.69 166 PRO A C 1
ATOM 1285 O O . PRO A 1 166 ? -12.384 -8.949 26.441 1.00 90.69 166 PRO A O 1
ATOM 1288 N N . GLU A 1 167 ? -11.737 -10.292 28.102 1.00 91.12 167 GLU A N 1
ATOM 1289 C CA . GLU A 1 167 ? -12.108 -11.522 27.391 1.00 91.12 167 GLU A CA 1
ATOM 1290 C C . GLU A 1 167 ? -13.581 -11.494 26.936 1.00 91.12 167 GLU A C 1
ATOM 1292 O O . GLU A 1 167 ? -14.496 -11.636 27.746 1.00 91.12 167 GLU A O 1
ATOM 1297 N N . ASP A 1 168 ? -13.791 -11.325 25.629 1.00 92.50 168 ASP A N 1
ATOM 1298 C CA . ASP A 1 168 ? -15.095 -11.379 24.973 1.00 92.50 168 ASP A CA 1
ATOM 1299 C C . ASP A 1 168 ? -15.012 -12.261 23.715 1.00 92.50 168 ASP A C 1
ATOM 1301 O O . ASP A 1 168 ? -14.550 -11.819 22.655 1.00 92.50 168 ASP A O 1
ATOM 1305 N N . PRO A 1 169 ? -15.449 -13.529 23.811 1.00 92.12 169 PRO A N 1
ATOM 1306 C CA . PRO A 1 169 ? -15.456 -14.447 22.680 1.00 92.12 169 PRO A CA 1
ATOM 1307 C C . PRO A 1 169 ? -16.266 -13.944 21.479 1.00 92.12 169 PRO A C 1
ATOM 1309 O O . PRO A 1 169 ? -15.889 -14.239 20.349 1.00 92.12 169 PRO A O 1
ATOM 1312 N N . GLN A 1 170 ? -17.337 -13.168 21.693 1.00 92.75 170 GLN A N 1
ATOM 1313 C CA . GLN A 1 170 ? -18.202 -12.710 20.599 1.00 92.75 170 GLN A CA 1
ATOM 1314 C C . GLN A 1 170 ? -17.477 -11.711 19.695 1.00 92.75 170 GLN A C 1
ATOM 1316 O O . GLN A 1 170 ? -17.514 -11.843 18.472 1.00 92.75 170 GLN A O 1
ATOM 1321 N N . THR A 1 171 ? -16.757 -10.757 20.288 1.00 90.31 171 THR A N 1
ATOM 1322 C CA . THR A 1 171 ? -15.915 -9.810 19.543 1.00 90.31 171 THR A CA 1
ATOM 1323 C C . THR A 1 171 ? -14.819 -10.531 18.750 1.00 90.31 171 THR A C 1
ATOM 1325 O O . THR A 1 171 ? -14.538 -10.169 17.606 1.00 90.31 171 THR A O 1
ATOM 1328 N N . LEU A 1 172 ? -14.219 -11.587 19.313 1.00 92.88 172 LEU A N 1
ATOM 1329 C CA . LEU A 1 172 ? -13.195 -12.377 18.618 1.00 92.88 172 LEU A CA 1
ATOM 1330 C C . LEU A 1 172 ? -13.759 -13.169 17.430 1.00 92.88 172 LEU A C 1
ATOM 1332 O O . LEU A 1 172 ? -13.126 -13.194 16.373 1.00 92.88 172 LEU A O 1
ATOM 1336 N N . GLU A 1 173 ? -14.930 -13.791 17.587 1.00 94.88 173 GLU A N 1
ATOM 1337 C CA . GLU A 1 173 ? -15.627 -14.499 16.505 1.00 94.88 173 GLU A CA 1
ATOM 1338 C C . GLU A 1 173 ? -16.008 -13.538 15.369 1.00 94.88 173 GLU A C 1
ATOM 1340 O O . GLU A 1 173 ? -15.690 -13.796 14.206 1.00 94.88 173 GLU A O 1
ATOM 1345 N N . LEU A 1 174 ? -16.587 -12.378 15.699 1.00 94.19 174 LEU A N 1
ATOM 1346 C CA . LEU A 1 174 ? -16.940 -11.354 14.713 1.00 94.19 174 LEU A CA 1
ATOM 1347 C C . LEU A 1 174 ? -15.712 -10.868 13.929 1.00 94.19 174 LEU A C 1
ATOM 1349 O O . LEU A 1 174 ? -15.739 -10.791 12.697 1.00 94.19 174 LEU A O 1
ATOM 1353 N N . LEU A 1 175 ? -14.615 -10.578 14.633 1.00 94.94 175 LEU A N 1
ATOM 1354 C CA . LEU A 1 175 ? -13.374 -10.132 14.011 1.00 94.94 175 LEU A CA 1
ATOM 1355 C C . LEU A 1 175 ? -12.780 -11.213 13.098 1.00 94.94 175 LEU A C 1
ATOM 1357 O O . LEU A 1 175 ? -12.289 -10.907 12.008 1.00 94.94 175 LEU A O 1
ATOM 1361 N N . GLN A 1 176 ? -12.830 -12.479 13.518 1.00 95.69 176 GLN A N 1
ATOM 1362 C CA . GLN A 1 176 ? -12.382 -13.608 12.705 1.00 95.69 176 GLN A CA 1
ATOM 1363 C C . GLN A 1 176 ? -13.188 -13.718 11.404 1.00 95.69 176 GLN A C 1
ATOM 1365 O O . GLN A 1 176 ? -12.597 -13.904 10.333 1.00 95.69 176 GLN A O 1
ATOM 1370 N N . ASP A 1 177 ? -14.509 -13.567 11.478 1.00 96.44 177 ASP A N 1
ATOM 1371 C CA . ASP A 1 177 ? -15.394 -13.615 10.315 1.00 96.44 177 ASP A CA 1
ATOM 1372 C C . ASP A 1 177 ? -15.094 -12.473 9.341 1.00 96.44 177 ASP A C 1
ATOM 1374 O O . ASP A 1 177 ? -14.912 -12.701 8.139 1.00 96.44 177 ASP A O 1
ATOM 1378 N N . GLN A 1 178 ? -14.961 -11.246 9.849 1.00 95.25 178 GLN A N 1
ATOM 1379 C CA . GLN A 1 178 ? -14.612 -10.076 9.042 1.00 95.25 178 GLN A CA 1
ATOM 1380 C C . GLN A 1 178 ? -13.239 -10.238 8.375 1.00 95.25 178 GLN A C 1
ATOM 1382 O O . GLN A 1 178 ? -13.098 -9.979 7.178 1.00 95.25 178 GLN A O 1
ATOM 1387 N N . LEU A 1 179 ? -12.226 -10.716 9.103 1.00 95.00 179 LEU A N 1
ATOM 1388 C CA . LEU A 1 179 ? -10.900 -10.983 8.539 1.00 95.00 179 LEU A CA 1
ATOM 1389 C C . LEU A 1 179 ? -10.947 -12.060 7.452 1.00 95.00 179 LEU A C 1
ATOM 1391 O O . LEU A 1 179 ? -10.340 -11.887 6.397 1.00 95.00 179 LEU A O 1
ATOM 1395 N N . THR A 1 180 ? -11.716 -13.128 7.663 1.00 94.69 180 THR A N 1
ATOM 1396 C CA . THR A 1 180 ? -11.898 -14.198 6.672 1.00 94.69 180 THR A CA 1
ATOM 1397 C C . THR A 1 180 ? -12.552 -13.668 5.394 1.00 94.69 180 THR A C 1
ATOM 1399 O O . THR A 1 180 ? -12.130 -14.012 4.290 1.00 94.69 180 THR A O 1
ATOM 1402 N N . GLN A 1 181 ? -13.539 -12.775 5.512 1.00 92.69 181 GLN A N 1
ATOM 1403 C CA . GLN A 1 181 ? -14.153 -12.114 4.356 1.00 92.69 181 GLN A CA 1
ATOM 1404 C C . GLN A 1 181 ? -13.164 -11.186 3.627 1.00 92.69 181 GLN A C 1
ATOM 1406 O O . GLN A 1 181 ? -13.121 -11.163 2.390 1.00 92.69 181 GLN A O 1
ATOM 1411 N N . ILE A 1 182 ? -12.338 -10.445 4.376 1.00 92.44 182 ILE A N 1
ATOM 1412 C CA . ILE A 1 182 ? -11.285 -9.575 3.830 1.00 92.44 182 ILE A CA 1
ATOM 1413 C C . ILE A 1 182 ? -10.185 -10.396 3.135 1.00 92.44 182 ILE A C 1
ATOM 1415 O O . ILE A 1 182 ? -9.643 -9.955 2.129 1.00 92.44 182 ILE A O 1
ATOM 1419 N N . ASP A 1 183 ? -9.873 -11.599 3.599 1.00 89.69 183 ASP A N 1
ATOM 1420 C CA . ASP A 1 183 ? -8.788 -12.414 3.041 1.00 89.69 183 ASP A CA 1
ATOM 1421 C C . ASP A 1 183 ? -9.281 -13.530 2.102 1.00 89.69 183 ASP A C 1
ATOM 1423 O O . ASP A 1 183 ? -8.525 -14.439 1.763 1.00 89.69 183 ASP A O 1
ATOM 1427 N N . ASN A 1 184 ? -10.533 -13.471 1.631 1.00 87.25 184 ASN A N 1
ATOM 1428 C CA . ASN A 1 184 ? -11.111 -14.536 0.799 1.00 87.25 184 ASN A CA 1
ATOM 1429 C C . ASN A 1 184 ? -10.460 -14.692 -0.595 1.00 87.25 184 ASN A C 1
ATOM 1431 O O . ASN A 1 184 ? -10.780 -15.637 -1.318 1.00 87.25 184 ASN A O 1
ATOM 1435 N N . LEU A 1 185 ? -9.546 -13.792 -0.974 1.00 82.12 185 LEU A N 1
ATOM 1436 C CA . LEU A 1 185 ? -8.738 -13.891 -2.187 1.00 82.12 185 LEU A CA 1
ATOM 1437 C C . LEU A 1 185 ? -7.253 -14.022 -1.821 1.00 82.12 185 LEU A C 1
ATOM 1439 O O . LEU A 1 185 ? -6.733 -13.184 -1.081 1.00 82.12 185 LEU A O 1
ATOM 1443 N N . PRO A 1 186 ? -6.545 -15.033 -2.354 1.00 84.88 186 PRO A N 1
ATOM 1444 C CA . PRO A 1 186 ? -5.143 -15.242 -2.035 1.00 84.88 186 PRO A CA 1
ATOM 1445 C C . PRO A 1 186 ? -4.275 -14.110 -2.595 1.00 84.88 186 PRO A C 1
ATOM 1447 O O . PRO A 1 186 ? -4.396 -13.717 -3.757 1.00 84.88 186 PRO A O 1
ATOM 1450 N N . PHE A 1 187 ? -3.346 -13.622 -1.775 1.00 87.88 187 PHE A N 1
ATOM 1451 C CA . PHE A 1 187 ? -2.316 -12.684 -2.211 1.00 87.88 187 PHE A CA 1
ATOM 1452 C C . PHE A 1 187 ? -1.380 -13.349 -3.232 1.00 87.88 187 PHE A C 1
ATOM 1454 O O . PHE A 1 187 ? -0.853 -14.434 -2.984 1.00 87.88 187 PHE A O 1
ATOM 1461 N N . SER A 1 188 ? -1.139 -12.690 -4.368 1.00 89.00 188 SER A N 1
ATOM 1462 C CA . SER A 1 188 ? -0.227 -13.180 -5.405 1.00 89.00 188 SER A CA 1
ATOM 1463 C C . SER A 1 188 ? 0.537 -12.037 -6.065 1.00 89.00 188 SER A C 1
ATOM 1465 O O . SER A 1 188 ? -0.059 -11.095 -6.585 1.00 89.00 188 SER A O 1
ATOM 1467 N N . LEU A 1 189 ? 1.867 -12.152 -6.091 1.00 92.00 189 LEU A N 1
ATOM 1468 C CA . LEU A 1 189 ? 2.756 -11.209 -6.782 1.00 92.00 189 LEU A CA 1
ATOM 1469 C C . LEU A 1 189 ? 2.899 -11.509 -8.282 1.00 92.00 189 LEU A C 1
ATOM 1471 O O . LEU A 1 189 ? 3.410 -10.684 -9.036 1.00 92.00 189 LEU A O 1
ATOM 1475 N N . LYS A 1 190 ? 2.464 -12.692 -8.740 1.00 93.44 190 LYS A N 1
ATOM 1476 C CA . LYS A 1 190 ? 2.678 -13.134 -10.126 1.00 93.44 190 LYS A CA 1
ATOM 1477 C C . LYS A 1 190 ? 2.114 -12.166 -11.171 1.00 93.44 190 LYS A C 1
ATOM 1479 O O . LYS A 1 190 ? 2.855 -11.845 -12.099 1.00 93.44 190 LYS A O 1
ATOM 1484 N N . PRO A 1 191 ? 0.859 -11.677 -11.059 1.00 92.19 191 PRO A N 1
ATOM 1485 C CA . PRO A 1 191 ? 0.314 -10.741 -12.042 1.00 92.19 191 PRO A CA 1
ATOM 1486 C C . PRO A 1 191 ? 1.168 -9.478 -12.184 1.00 92.19 191 PRO A C 1
ATOM 1488 O O . PRO A 1 191 ? 1.383 -9.006 -13.299 1.00 92.19 191 PRO A O 1
ATOM 1491 N N . SER A 1 192 ? 1.712 -8.983 -11.072 1.00 92.12 192 SER A N 1
ATOM 1492 C CA . SER A 1 192 ? 2.565 -7.797 -11.062 1.00 92.12 192 SER A CA 1
ATOM 1493 C C . SER A 1 192 ? 3.891 -8.027 -11.761 1.00 92.12 192 SER A C 1
ATOM 1495 O O . SER A 1 192 ? 4.259 -7.239 -12.628 1.00 92.12 192 SER A O 1
ATOM 1497 N N . PHE A 1 193 ? 4.556 -9.153 -11.496 1.00 94.06 193 PHE A N 1
ATOM 1498 C CA . PHE A 1 193 ? 5.785 -9.500 -12.208 1.00 94.06 193 PHE A CA 1
ATOM 1499 C C . PHE A 1 193 ? 5.565 -9.706 -13.712 1.00 94.06 193 PHE A C 1
ATOM 1501 O O . PHE A 1 193 ? 6.425 -9.333 -14.508 1.00 94.06 193 PHE A O 1
ATOM 1508 N N . TYR A 1 194 ? 4.411 -10.227 -14.144 1.00 93.94 194 TYR A N 1
ATOM 1509 C CA . TYR A 1 194 ? 4.091 -10.302 -15.575 1.00 93.94 194 TYR A CA 1
ATOM 1510 C C . TYR A 1 194 ? 3.955 -8.920 -16.223 1.00 93.94 194 TYR A C 1
ATOM 1512 O O . TYR A 1 194 ? 4.414 -8.714 -17.350 1.00 93.94 194 TYR A O 1
ATOM 1520 N N . ILE A 1 195 ? 3.338 -7.966 -15.526 1.00 91.44 195 ILE A N 1
ATOM 1521 C CA . ILE A 1 195 ? 3.198 -6.599 -16.030 1.00 91.44 195 ILE A CA 1
ATOM 1522 C C . ILE A 1 195 ? 4.541 -5.879 -16.028 1.00 91.44 195 ILE A C 1
ATOM 1524 O O . ILE A 1 195 ? 4.890 -5.272 -17.038 1.00 91.44 195 ILE A O 1
ATOM 1528 N N . GLU A 1 196 ? 5.334 -6.004 -14.964 1.00 90.69 196 GLU A N 1
ATOM 1529 C CA . GLU A 1 196 ? 6.694 -5.464 -14.924 1.00 90.69 196 GLU A CA 1
ATOM 1530 C C . GLU A 1 196 ? 7.560 -6.033 -16.041 1.00 90.69 196 GLU A C 1
ATOM 1532 O O . GLU A 1 196 ? 8.232 -5.269 -16.733 1.00 90.69 196 GLU A O 1
ATOM 1537 N N . ARG A 1 197 ? 7.499 -7.352 -16.279 1.00 93.31 197 ARG A N 1
ATOM 1538 C CA . ARG A 1 197 ? 8.174 -7.990 -17.414 1.00 93.31 197 ARG A CA 1
ATOM 1539 C C . ARG A 1 197 ? 7.821 -7.275 -18.713 1.00 93.31 197 ARG A C 1
ATOM 1541 O O . ARG A 1 197 ? 8.718 -6.855 -19.435 1.00 93.31 197 ARG A O 1
ATOM 1548 N N . LYS A 1 198 ? 6.525 -7.101 -18.989 1.00 92.06 198 LYS A N 1
ATOM 1549 C CA . LYS A 1 198 ? 6.031 -6.459 -20.214 1.00 92.06 198 LYS A CA 1
ATOM 1550 C C . LYS A 1 198 ? 6.480 -5.000 -20.334 1.00 92.06 198 LYS A C 1
ATOM 1552 O O . LYS A 1 198 ? 6.916 -4.593 -21.412 1.00 92.06 198 LYS A O 1
ATOM 1557 N N . ILE A 1 199 ? 6.370 -4.223 -19.255 1.00 91.00 199 ILE A N 1
ATOM 1558 C CA . ILE A 1 199 ? 6.788 -2.816 -19.227 1.00 91.00 199 ILE A CA 1
ATOM 1559 C C . ILE A 1 199 ? 8.278 -2.747 -19.552 1.00 91.00 199 ILE A C 1
ATOM 1561 O O . ILE A 1 199 ? 8.653 -2.197 -20.583 1.00 91.00 199 ILE A O 1
ATOM 1565 N N . TRP A 1 200 ? 9.126 -3.389 -18.753 1.00 91.62 200 TRP A N 1
ATOM 1566 C CA . TRP A 1 200 ? 10.575 -3.311 -18.917 1.00 91.62 200 TRP A CA 1
ATOM 1567 C C . TRP A 1 200 ? 11.062 -3.859 -20.258 1.00 91.62 200 TRP A C 1
ATOM 1569 O O . TRP A 1 200 ? 11.884 -3.205 -20.894 1.00 91.62 200 TRP A O 1
ATOM 1579 N N . SER A 1 201 ? 10.503 -4.964 -20.763 1.00 92.44 201 SER A N 1
ATOM 1580 C CA . SER A 1 201 ? 10.826 -5.462 -22.109 1.00 92.44 201 SER A CA 1
ATOM 1581 C C . SER A 1 201 ? 10.569 -4.418 -23.203 1.00 92.44 201 SER A C 1
ATOM 1583 O O . SER A 1 201 ? 11.315 -4.352 -24.175 1.00 92.44 201 SER A O 1
ATOM 1585 N N . THR A 1 202 ? 9.553 -3.565 -23.040 1.00 91.69 202 THR A N 1
ATOM 1586 C CA . THR A 1 202 ? 9.253 -2.496 -24.004 1.00 91.69 202 THR A CA 1
ATOM 1587 C C . THR A 1 202 ? 10.285 -1.360 -23.938 1.00 91.69 202 THR A C 1
ATOM 1589 O O . THR A 1 202 ? 10.664 -0.800 -24.970 1.00 91.69 202 THR A O 1
ATOM 1592 N N . TYR A 1 203 ? 10.772 -1.032 -22.738 1.00 91.94 203 TYR A N 1
ATOM 1593 C CA . TYR A 1 203 ? 11.755 0.038 -22.518 1.00 91.94 203 TYR A CA 1
ATOM 1594 C C . TYR A 1 203 ? 13.207 -0.396 -22.759 1.00 91.94 203 TYR A C 1
ATOM 1596 O O . TYR A 1 203 ? 14.055 0.445 -23.047 1.00 91.94 203 TYR A O 1
ATOM 1604 N N . MET A 1 204 ? 13.508 -1.697 -22.719 1.00 92.25 204 MET A N 1
ATOM 1605 C CA . MET A 1 204 ? 14.828 -2.263 -23.037 1.00 92.25 204 MET A CA 1
ATOM 1606 C C . MET A 1 204 ? 15.103 -2.324 -24.551 1.00 92.25 204 MET A C 1
ATOM 1608 O O . MET A 1 204 ? 15.697 -3.274 -25.054 1.00 92.25 204 MET A O 1
ATOM 1612 N N . THR A 1 205 ? 14.686 -1.296 -25.289 1.00 93.94 205 THR A N 1
ATOM 1613 C CA . THR A 1 205 ? 14.895 -1.156 -26.733 1.00 93.94 205 THR A CA 1
ATOM 1614 C C . THR A 1 205 ? 15.696 0.103 -27.031 1.00 93.94 205 THR A C 1
ATOM 1616 O O . THR A 1 205 ? 15.605 1.096 -26.307 1.00 93.94 205 THR A O 1
ATOM 1619 N N . LYS A 1 206 ? 16.451 0.100 -28.134 1.00 93.25 206 LYS A N 1
ATOM 1620 C CA . LYS A 1 206 ? 17.278 1.246 -28.537 1.00 93.25 206 LYS A CA 1
ATOM 1621 C C . LYS A 1 206 ? 16.485 2.550 -28.651 1.00 93.25 206 LYS A C 1
ATOM 1623 O O . LYS A 1 206 ? 16.986 3.605 -28.282 1.00 93.25 206 LYS A O 1
ATOM 1628 N N . SER A 1 207 ? 15.246 2.475 -29.135 1.00 93.00 207 SER A N 1
ATOM 1629 C CA . SER A 1 207 ? 14.375 3.638 -29.320 1.00 93.00 207 SER A CA 1
ATOM 1630 C C . SER A 1 207 ? 13.798 4.200 -28.021 1.00 93.00 207 SER A C 1
ATOM 1632 O O . SER A 1 207 ? 13.421 5.365 -28.015 1.00 93.00 207 SER A O 1
ATOM 1634 N N . ARG A 1 208 ? 13.706 3.400 -26.948 1.00 92.69 208 ARG A N 1
ATOM 1635 C CA . ARG A 1 208 ? 13.013 3.786 -25.703 1.00 92.69 208 ARG A CA 1
ATOM 1636 C C . ARG A 1 208 ? 13.903 3.844 -24.469 1.00 92.69 208 ARG A C 1
ATOM 1638 O O . ARG A 1 208 ? 13.501 4.415 -23.464 1.00 92.69 208 ARG A O 1
ATOM 1645 N N . VAL A 1 209 ? 15.121 3.305 -24.519 1.00 92.06 209 VAL A N 1
ATOM 1646 C CA . VAL A 1 209 ? 16.033 3.280 -23.361 1.00 92.06 209 VAL A CA 1
ATOM 1647 C C . VAL A 1 209 ? 16.347 4.681 -22.821 1.00 92.06 209 VAL A C 1
ATOM 1649 O O . VAL A 1 209 ? 16.570 4.839 -21.625 1.00 92.06 209 VAL A O 1
ATOM 1652 N N . ALA A 1 210 ? 16.314 5.707 -23.677 1.00 88.44 210 ALA A N 1
ATOM 1653 C CA . ALA A 1 210 ? 16.513 7.099 -23.276 1.00 88.44 210 ALA A CA 1
ATOM 1654 C C . ALA A 1 210 ? 15.385 7.642 -22.373 1.00 88.44 210 ALA A C 1
ATOM 1656 O O . ALA A 1 210 ? 15.612 8.602 -21.643 1.00 88.44 210 ALA A O 1
ATOM 1657 N N . GLU A 1 211 ? 14.199 7.022 -22.392 1.00 88.56 211 GLU A N 1
ATOM 1658 C CA . GLU A 1 211 ? 13.071 7.353 -21.508 1.00 88.56 211 GLU A CA 1
ATOM 1659 C C . GLU A 1 211 ? 13.294 6.827 -20.074 1.00 88.56 211 GLU A C 1
ATOM 1661 O O . GLU A 1 211 ? 12.637 7.270 -19.132 1.00 88.56 211 GLU A O 1
ATOM 1666 N N . ILE A 1 212 ? 14.226 5.886 -19.869 1.00 86.75 212 ILE A N 1
ATOM 1667 C CA . ILE A 1 212 ? 14.524 5.344 -18.539 1.00 86.75 212 ILE A CA 1
ATOM 1668 C C . ILE A 1 212 ? 15.350 6.368 -17.750 1.00 86.75 212 ILE A C 1
ATOM 1670 O O . ILE A 1 212 ? 16.553 6.535 -17.963 1.00 86.75 212 ILE A O 1
ATOM 1674 N N . SER A 1 213 ? 14.723 7.015 -16.767 1.00 82.38 213 SER A N 1
ATOM 1675 C CA . SER A 1 213 ? 15.435 7.886 -15.831 1.00 82.38 213 SER A CA 1
ATOM 1676 C C . SER A 1 213 ? 16.223 7.071 -14.802 1.00 82.38 213 SER A C 1
ATOM 1678 O O . SER A 1 213 ? 15.668 6.512 -13.855 1.00 82.38 213 SER A O 1
ATOM 1680 N N . LEU A 1 214 ? 17.549 7.042 -14.952 1.00 81.06 214 LEU A N 1
ATOM 1681 C CA . LEU A 1 214 ? 18.449 6.429 -13.967 1.00 81.06 214 LEU A CA 1
ATOM 1682 C C . LEU A 1 214 ? 18.592 7.271 -12.689 1.00 81.06 214 LEU A C 1
ATOM 1684 O O . LEU A 1 214 ? 19.026 6.757 -11.659 1.00 81.06 214 LEU A O 1
ATOM 1688 N N . GLU A 1 215 ? 18.233 8.556 -12.716 1.00 76.50 215 GLU A N 1
ATOM 1689 C CA . GLU A 1 215 ? 18.425 9.450 -11.566 1.00 76.50 215 GLU A CA 1
ATOM 1690 C C . GLU A 1 215 ? 17.543 9.055 -10.376 1.00 76.50 215 GLU A C 1
ATOM 1692 O O . GLU A 1 215 ? 18.016 9.079 -9.241 1.00 76.50 215 GLU A O 1
ATOM 1697 N N . GLY A 1 216 ? 16.328 8.563 -10.636 1.00 71.25 216 GLY A N 1
ATOM 1698 C CA . GLY A 1 216 ? 15.408 8.071 -9.605 1.00 71.25 216 GLY A CA 1
ATOM 1699 C C . GLY A 1 216 ? 15.751 6.691 -9.029 1.00 71.25 216 GLY A C 1
ATOM 1700 O O . GLY A 1 216 ? 15.119 6.261 -8.068 1.00 71.25 216 GLY A O 1
ATOM 1701 N N . MET A 1 217 ? 16.736 5.980 -9.588 1.00 78.69 217 MET A N 1
ATOM 1702 C CA . MET A 1 217 ? 17.106 4.645 -9.113 1.00 78.69 217 MET A CA 1
ATOM 1703 C C . MET A 1 217 ? 18.044 4.718 -7.903 1.00 78.69 217 MET A C 1
ATOM 1705 O O . MET A 1 217 ? 19.002 5.497 -7.892 1.00 78.69 217 MET A O 1
ATOM 1709 N N . ALA A 1 218 ? 17.813 3.858 -6.908 1.00 79.25 218 ALA A N 1
ATOM 1710 C CA . ALA A 1 218 ? 18.663 3.692 -5.723 1.00 79.25 218 ALA A CA 1
ATOM 1711 C C . ALA A 1 218 ? 19.943 2.889 -6.043 1.00 79.25 218 ALA A C 1
ATOM 1713 O O . ALA A 1 218 ? 20.224 1.860 -5.437 1.00 79.25 218 ALA A O 1
ATOM 1714 N N . VAL A 1 219 ? 20.691 3.349 -7.044 1.00 81.38 219 VAL A N 1
ATOM 1715 C CA . VAL A 1 219 ? 21.927 2.742 -7.552 1.00 81.38 219 VAL A CA 1
ATOM 1716 C C . VAL A 1 219 ? 23.070 3.741 -7.363 1.00 81.38 219 VAL A C 1
ATOM 1718 O O . VAL A 1 219 ? 22.851 4.951 -7.429 1.00 81.38 219 VAL A O 1
ATOM 1721 N N . GLU A 1 220 ? 24.291 3.260 -7.129 1.00 85.19 220 GLU A N 1
ATOM 1722 C CA . GLU A 1 220 ? 25.465 4.131 -7.025 1.00 85.19 220 GLU A CA 1
ATOM 1723 C C . GLU A 1 220 ? 25.660 4.976 -8.294 1.00 85.19 220 GLU A C 1
ATOM 1725 O O . GLU A 1 220 ? 25.523 4.488 -9.419 1.00 85.19 220 GLU A O 1
ATOM 1730 N N . SER A 1 221 ? 26.027 6.251 -8.130 1.00 86.19 221 SER A N 1
ATOM 1731 C CA . SER A 1 221 ? 26.215 7.181 -9.254 1.00 86.19 221 SER A CA 1
ATOM 1732 C C . SER A 1 221 ? 27.261 6.695 -10.267 1.00 86.19 221 SER A C 1
ATOM 1734 O O . SER A 1 221 ? 27.121 6.935 -11.465 1.00 86.19 221 SER A O 1
ATOM 1736 N N . SER A 1 222 ? 28.284 5.972 -9.803 1.00 88.00 222 SER A N 1
ATOM 1737 C CA . SER A 1 222 ? 29.304 5.319 -10.635 1.00 88.00 222 SER A CA 1
ATOM 1738 C C . SER A 1 222 ? 28.684 4.312 -11.611 1.00 88.00 222 SER A C 1
ATOM 1740 O O . SER A 1 222 ? 28.928 4.379 -12.815 1.00 88.00 222 SER A O 1
ATOM 1742 N N . LEU A 1 223 ? 27.825 3.421 -11.111 1.00 87.06 223 LEU A N 1
ATOM 1743 C CA . LEU A 1 223 ? 27.130 2.411 -11.907 1.00 87.06 223 LEU A CA 1
ATOM 1744 C C . LEU A 1 223 ? 26.137 3.045 -12.887 1.00 87.06 223 LEU A C 1
ATOM 1746 O O . LEU A 1 223 ? 26.043 2.593 -14.029 1.00 87.06 223 LEU A O 1
ATOM 1750 N N . LYS A 1 224 ? 25.454 4.129 -12.489 1.00 87.69 224 LYS A N 1
ATOM 1751 C CA . LYS A 1 224 ? 24.586 4.900 -13.398 1.00 87.69 224 LYS A CA 1
A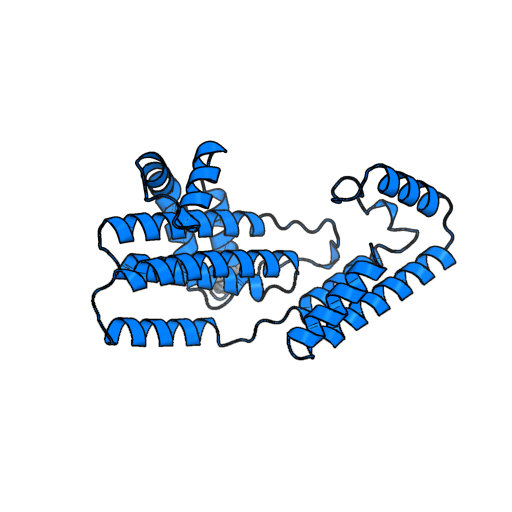TOM 1752 C C . LYS A 1 224 ? 25.368 5.436 -14.597 1.00 87.69 224 LYS A C 1
ATOM 1754 O O . LYS A 1 224 ? 24.900 5.319 -15.726 1.00 87.69 224 LYS A O 1
ATOM 1759 N N . ASN A 1 225 ? 26.559 5.991 -14.371 1.00 89.12 225 ASN A N 1
ATOM 1760 C CA . ASN A 1 225 ? 27.398 6.520 -15.449 1.00 89.12 225 ASN A CA 1
ATOM 1761 C C . ASN A 1 225 ? 27.899 5.409 -16.380 1.00 89.12 225 ASN A C 1
ATOM 1763 O O . ASN A 1 225 ? 27.762 5.535 -17.594 1.00 89.12 225 ASN A O 1
ATOM 1767 N N . ILE A 1 226 ? 28.362 4.284 -15.823 1.00 90.56 226 ILE A N 1
ATOM 1768 C CA . ILE A 1 226 ? 28.763 3.107 -16.614 1.00 90.56 226 ILE A CA 1
ATOM 1769 C C . ILE A 1 226 ? 27.598 2.608 -17.480 1.00 90.56 226 ILE A C 1
ATOM 1771 O O . ILE A 1 226 ? 27.788 2.269 -18.649 1.00 90.56 226 ILE A O 1
ATOM 1775 N N . ALA A 1 227 ? 26.381 2.565 -16.931 1.00 89.44 227 ALA A N 1
ATOM 1776 C CA . ALA A 1 227 ? 25.195 2.171 -17.683 1.00 89.44 227 ALA A CA 1
ATOM 1777 C C . ALA A 1 227 ? 24.903 3.146 -18.838 1.00 89.44 227 ALA A C 1
ATOM 1779 O O . ALA A 1 227 ? 24.693 2.692 -19.962 1.00 89.44 227 ALA A O 1
ATOM 1780 N N . LYS A 1 228 ? 24.959 4.465 -18.593 1.00 90.88 228 LYS A N 1
ATOM 1781 C CA . LYS A 1 228 ? 24.774 5.499 -19.632 1.00 90.88 228 LYS A CA 1
ATOM 1782 C C . LYS A 1 228 ? 25.787 5.347 -20.768 1.00 90.88 228 LYS A C 1
ATOM 1784 O O . LYS A 1 228 ? 25.393 5.341 -21.931 1.00 90.88 228 LYS A O 1
ATOM 1789 N N . GLU A 1 229 ? 27.067 5.173 -20.440 1.00 92.88 229 GLU A N 1
ATOM 1790 C CA . GLU A 1 229 ? 28.140 4.991 -21.427 1.00 92.88 229 GLU A CA 1
ATOM 1791 C C . GLU A 1 229 ? 27.928 3.734 -22.278 1.00 92.88 229 GLU A C 1
ATOM 1793 O O . GLU A 1 229 ? 28.018 3.793 -23.504 1.00 92.88 229 GLU A O 1
ATOM 1798 N N . ARG A 1 230 ? 27.579 2.603 -21.649 1.00 93.19 230 ARG A N 1
ATOM 1799 C CA . ARG A 1 230 ? 27.302 1.346 -22.363 1.00 93.19 230 ARG A CA 1
ATOM 1800 C C . ARG A 1 230 ? 26.092 1.457 -23.284 1.00 93.19 230 ARG A C 1
ATOM 1802 O O . ARG A 1 230 ? 26.146 0.967 -24.407 1.00 93.19 230 ARG A O 1
ATOM 1809 N N . VAL A 1 231 ? 25.018 2.095 -22.822 1.00 93.56 231 VAL A N 1
ATOM 1810 C CA . VAL A 1 231 ? 23.793 2.299 -23.608 1.00 93.56 231 VAL A CA 1
ATOM 1811 C C . VAL A 1 231 ? 24.046 3.220 -24.805 1.00 93.56 231 VAL A C 1
ATOM 1813 O O . VAL A 1 231 ? 23.518 2.959 -25.883 1.00 93.56 231 VAL A O 1
ATOM 1816 N N . ALA A 1 232 ? 24.879 4.254 -24.655 1.00 93.38 232 ALA A N 1
ATOM 1817 C CA . ALA A 1 232 ? 25.153 5.224 -25.717 1.00 93.38 232 ALA A CA 1
ATOM 1818 C C . ALA A 1 232 ? 25.808 4.603 -26.966 1.00 93.38 232 ALA A C 1
ATOM 1820 O O . ALA A 1 232 ? 25.57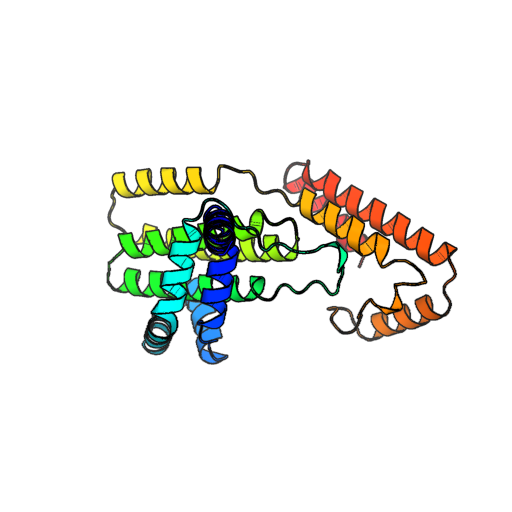4 5.075 -28.078 1.00 93.38 232 ALA A O 1
ATOM 1821 N N . VAL A 1 233 ? 26.605 3.544 -26.793 1.00 95.69 233 VAL A N 1
ATOM 1822 C CA . VAL A 1 233 ? 27.304 2.843 -27.889 1.00 95.69 233 VAL A CA 1
ATOM 1823 C C . VAL A 1 233 ? 26.689 1.480 -28.230 1.00 95.69 233 VAL A C 1
ATOM 1825 O O . VAL A 1 233 ? 27.246 0.744 -29.042 1.00 95.69 233 VAL A O 1
ATOM 1828 N N . ALA A 1 234 ? 25.560 1.126 -27.613 1.00 96.06 234 ALA A N 1
ATOM 1829 C CA . ALA A 1 234 ? 24.928 -0.176 -27.778 1.00 96.06 234 ALA A CA 1
ATOM 1830 C C . ALA A 1 234 ? 24.281 -0.367 -29.164 1.00 96.06 234 ALA A C 1
ATOM 1832 O O . ALA A 1 234 ? 23.663 0.537 -29.743 1.00 96.06 234 ALA A O 1
ATOM 1833 N N . ASP A 1 235 ? 24.375 -1.594 -29.670 1.00 96.12 235 ASP A N 1
ATOM 1834 C CA . ASP A 1 235 ? 23.676 -2.066 -30.861 1.00 96.12 235 ASP A CA 1
ATOM 1835 C C . ASP A 1 235 ? 22.380 -2.814 -30.503 1.00 96.12 235 ASP A C 1
ATOM 1837 O O . ASP A 1 235 ? 22.042 -3.022 -29.336 1.00 96.12 235 ASP A O 1
ATOM 1841 N N . ASP A 1 236 ? 21.617 -3.214 -31.520 1.00 96.00 236 ASP A N 1
ATOM 1842 C CA . ASP A 1 236 ? 20.345 -3.913 -31.311 1.00 96.00 236 ASP A CA 1
ATOM 1843 C C . ASP A 1 236 ? 20.540 -5.300 -30.672 1.00 96.00 236 ASP A C 1
ATOM 1845 O O . ASP A 1 236 ? 19.664 -5.779 -29.945 1.00 96.00 236 ASP A O 1
ATOM 1849 N N . GLU A 1 237 ? 21.698 -5.938 -30.885 1.00 96.94 237 GLU A N 1
ATOM 1850 C CA . GLU A 1 237 ? 22.034 -7.217 -30.257 1.00 96.94 237 GLU A CA 1
ATOM 1851 C C . GLU A 1 237 ? 22.208 -7.062 -28.741 1.00 96.94 237 GLU A C 1
ATOM 1853 O O . GLU A 1 237 ? 21.689 -7.880 -27.972 1.00 96.94 237 GLU A O 1
ATOM 1858 N N . PHE A 1 238 ? 22.858 -5.984 -28.292 1.00 96.31 238 PHE A N 1
ATOM 1859 C CA . PHE A 1 238 ? 22.950 -5.631 -26.880 1.00 96.31 238 PHE A CA 1
ATOM 1860 C C . PHE A 1 238 ? 21.561 -5.517 -26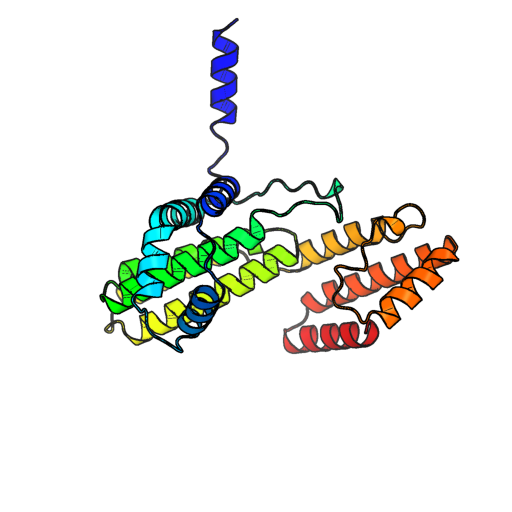.245 1.00 96.31 238 PHE A C 1
ATOM 1862 O O . PHE A 1 238 ? 21.313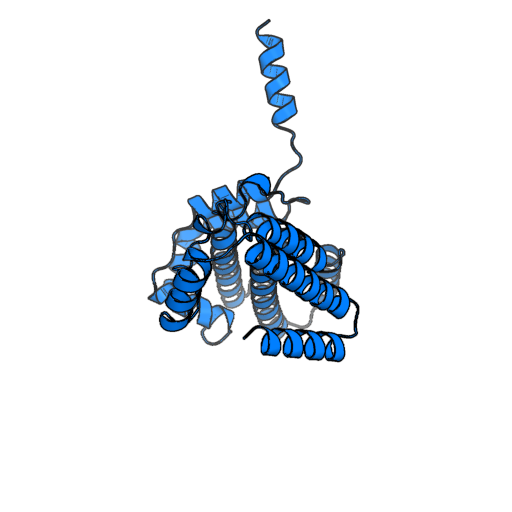 -6.158 -25.219 1.00 96.31 238 PHE A O 1
ATOM 1869 N N . PHE A 1 239 ? 20.646 -4.745 -26.838 1.00 95.69 239 PHE A N 1
ATOM 1870 C CA . PHE A 1 239 ? 19.294 -4.563 -26.294 1.00 95.69 239 PHE A CA 1
ATOM 1871 C C . PHE A 1 239 ? 18.520 -5.881 -26.250 1.00 95.69 239 PHE A C 1
ATOM 1873 O O . PHE A 1 239 ? 17.998 -6.255 -25.200 1.00 95.69 239 PHE A O 1
ATOM 1880 N N . LYS A 1 240 ? 18.546 -6.652 -27.343 1.00 96.19 240 LYS A N 1
ATOM 1881 C CA . LYS A 1 240 ? 17.890 -7.962 -27.421 1.00 96.19 240 LYS A CA 1
ATOM 1882 C C . LYS A 1 240 ? 18.411 -8.938 -26.364 1.00 96.19 240 LYS A C 1
ATOM 1884 O O . LYS A 1 240 ? 17.623 -9.639 -25.730 1.00 96.19 240 LYS A O 1
ATOM 1889 N N . ARG A 1 241 ? 19.729 -8.990 -26.144 1.00 96.31 241 ARG A N 1
ATOM 1890 C CA . ARG A 1 241 ? 20.332 -9.852 -25.116 1.00 96.31 241 ARG A CA 1
ATOM 1891 C C . ARG A 1 241 ? 19.891 -9.451 -23.709 1.00 96.31 241 ARG A C 1
ATOM 1893 O O . ARG A 1 241 ? 19.579 -10.331 -22.912 1.00 96.31 241 ARG A O 1
ATOM 1900 N N . ASN A 1 242 ? 19.854 -8.152 -23.408 1.00 94.50 242 ASN A N 1
ATOM 1901 C CA . ASN A 1 242 ? 19.399 -7.657 -22.105 1.00 94.50 242 ASN A CA 1
ATOM 1902 C C . ASN A 1 242 ? 17.905 -7.925 -21.881 1.00 94.50 242 ASN A C 1
ATOM 1904 O O . ASN A 1 242 ? 17.534 -8.379 -20.803 1.00 94.50 242 ASN A O 1
ATOM 1908 N N . GLN A 1 243 ? 17.069 -7.745 -22.906 1.00 95.12 243 GLN A N 1
ATOM 1909 C CA . GLN A 1 243 ? 15.651 -8.097 -22.846 1.00 95.12 243 GLN A CA 1
ATOM 1910 C C . GLN A 1 243 ? 15.457 -9.592 -22.544 1.00 95.12 243 GLN A C 1
ATOM 1912 O O . GLN A 1 243 ? 14.734 -9.945 -21.618 1.00 95.12 243 GLN A O 1
ATOM 1917 N N . LEU A 1 244 ? 16.144 -10.484 -23.269 1.00 95.81 244 LEU A N 1
ATOM 1918 C CA . LEU A 1 244 ? 16.067 -11.932 -23.029 1.00 95.81 244 LEU A CA 1
ATOM 1919 C C . LEU A 1 244 ? 16.548 -12.319 -21.626 1.00 95.81 244 LEU A C 1
ATOM 1921 O O . LEU A 1 244 ? 15.963 -13.196 -20.989 1.00 95.81 244 LEU A O 1
ATOM 1925 N N . TYR A 1 245 ? 17.614 -11.673 -21.146 1.00 94.75 245 TYR A N 1
ATOM 1926 C CA . TYR A 1 245 ? 18.097 -11.856 -19.781 1.00 94.75 245 TYR A CA 1
ATOM 1927 C C . TYR A 1 245 ? 17.026 -11.463 -18.757 1.00 94.75 245 TYR A C 1
ATOM 1929 O O . TYR A 1 245 ? 16.709 -12.264 -17.879 1.00 94.75 245 TYR A O 1
ATOM 1937 N N . TRP A 1 246 ? 16.438 -10.271 -18.899 1.00 93.81 246 TRP A N 1
ATOM 1938 C CA . TRP A 1 246 ? 15.390 -9.765 -18.013 1.00 93.81 246 TRP A CA 1
ATOM 1939 C C . TRP A 1 246 ? 14.163 -10.676 -17.989 1.00 93.81 246 TRP A C 1
ATOM 1941 O O . TRP A 1 246 ? 13.692 -11.060 -16.921 1.00 93.81 246 TRP A O 1
ATOM 1951 N N . GLU A 1 247 ? 13.674 -11.081 -19.159 1.00 95.38 247 GLU A N 1
ATOM 1952 C CA . GLU A 1 247 ? 12.512 -11.960 -19.265 1.00 95.38 247 GLU A CA 1
ATOM 1953 C C . GLU A 1 247 ? 12.749 -13.302 -18.572 1.00 95.38 247 GLU A C 1
ATOM 1955 O O . GLU A 1 247 ? 11.911 -13.749 -17.791 1.00 95.38 247 GLU A O 1
ATOM 1960 N N . LYS A 1 248 ? 13.923 -13.908 -18.784 1.00 95.69 248 LYS A N 1
ATOM 1961 C CA . LYS A 1 248 ? 14.309 -15.152 -18.110 1.00 95.69 248 LYS A CA 1
ATOM 1962 C C . LYS A 1 248 ? 14.443 -14.973 -16.596 1.00 95.69 248 LYS A C 1
ATOM 1964 O O . LYS A 1 248 ? 14.069 -15.868 -15.834 1.00 95.69 248 LYS A O 1
ATOM 1969 N N . HIS A 1 249 ? 15.004 -13.849 -16.160 1.00 94.69 249 HIS A N 1
ATOM 1970 C CA . HIS A 1 249 ? 15.161 -13.534 -14.744 1.00 94.69 249 HIS A CA 1
ATOM 1971 C C . HIS A 1 249 ? 13.795 -13.412 -14.056 1.00 94.69 249 HIS A C 1
ATOM 1973 O O . HIS A 1 249 ? 13.550 -14.086 -13.055 1.00 94.69 249 HIS A O 1
ATOM 1979 N N . ILE A 1 250 ? 12.864 -12.655 -14.644 1.00 95.06 250 ILE A N 1
ATOM 1980 C CA . ILE A 1 250 ? 11.502 -12.537 -14.116 1.00 95.06 250 ILE A CA 1
ATOM 1981 C C . ILE A 1 250 ? 10.757 -13.875 -14.161 1.00 95.06 250 ILE A C 1
ATOM 1983 O O . ILE A 1 250 ? 10.103 -14.224 -13.182 1.00 95.06 250 ILE A O 1
ATOM 1987 N N . ASP A 1 251 ? 10.900 -14.678 -15.218 1.00 96.31 251 ASP A N 1
ATOM 1988 C CA . ASP A 1 251 ? 10.287 -16.015 -15.273 1.00 96.31 251 ASP A CA 1
ATOM 1989 C C . ASP A 1 251 ? 10.800 -16.940 -14.161 1.00 96.31 251 ASP A C 1
ATOM 1991 O O . ASP A 1 251 ? 10.040 -17.735 -13.599 1.00 96.31 251 ASP A O 1
ATOM 1995 N N . THR A 1 252 ? 12.076 -16.803 -13.793 1.00 96.12 252 THR A N 1
ATOM 1996 C CA . THR A 1 252 ? 12.665 -17.531 -12.662 1.00 96.12 252 THR A CA 1
ATOM 1997 C C . THR A 1 252 ? 12.040 -17.083 -11.339 1.00 96.12 252 THR A C 1
ATOM 1999 O O . THR A 1 252 ? 11.654 -17.932 -10.535 1.00 96.12 252 THR A O 1
ATOM 2002 N N . ILE A 1 253 ? 11.863 -15.773 -11.131 1.00 95.19 253 ILE A N 1
ATOM 2003 C CA . ILE A 1 253 ? 11.191 -15.223 -9.941 1.00 95.19 253 ILE A CA 1
ATOM 2004 C C . ILE A 1 253 ? 9.730 -15.688 -9.873 1.00 95.19 253 ILE A C 1
ATOM 2006 O O . ILE A 1 253 ? 9.295 -16.188 -8.837 1.00 95.19 253 ILE A O 1
ATOM 2010 N N . ILE A 1 254 ? 8.981 -15.593 -10.975 1.00 95.56 254 ILE A N 1
ATOM 2011 C CA . ILE A 1 254 ? 7.581 -16.035 -11.053 1.00 95.56 254 ILE A CA 1
ATOM 2012 C C . ILE A 1 254 ? 7.456 -17.525 -10.724 1.00 95.56 254 ILE A C 1
ATOM 2014 O O . ILE A 1 254 ? 6.562 -17.907 -9.970 1.00 95.56 254 ILE A O 1
ATOM 2018 N N . SER A 1 255 ? 8.360 -18.358 -11.246 1.00 96.62 255 SER A N 1
ATOM 2019 C CA . SER A 1 255 ? 8.382 -19.798 -10.960 1.00 96.62 255 SER A CA 1
ATOM 2020 C C . SER A 1 255 ? 8.728 -20.086 -9.496 1.00 96.62 255 SER A C 1
ATOM 2022 O O . SER A 1 255 ? 8.182 -21.008 -8.894 1.00 96.62 255 SER A O 1
ATOM 2024 N N . ALA A 1 256 ? 9.608 -19.284 -8.888 1.00 96.62 256 ALA A N 1
ATOM 2025 C CA . ALA A 1 256 ? 9.958 -19.426 -7.479 1.00 96.62 256 ALA A CA 1
ATOM 2026 C C . ALA A 1 256 ? 8.763 -19.167 -6.546 1.00 96.62 256 ALA A C 1
ATOM 2028 O O . ALA A 1 256 ? 8.707 -19.764 -5.474 1.00 96.62 256 ALA A O 1
ATOM 2029 N N . LEU A 1 257 ? 7.789 -18.341 -6.951 1.00 94.00 257 LEU A N 1
ATOM 2030 C CA . LEU A 1 257 ? 6.576 -18.069 -6.166 1.00 94.00 257 LEU A CA 1
ATOM 2031 C C . LEU A 1 257 ? 5.644 -19.285 -6.014 1.00 94.00 257 LEU A C 1
ATOM 2033 O O . LEU A 1 257 ? 4.785 -19.260 -5.139 1.00 94.00 257 LEU A O 1
ATOM 2037 N N . ASP A 1 258 ? 5.808 -20.343 -6.818 1.00 95.44 258 ASP A N 1
ATOM 2038 C CA . ASP A 1 258 ? 5.074 -21.612 -6.650 1.00 95.44 258 ASP A CA 1
ATOM 2039 C C . ASP A 1 258 ? 5.710 -22.553 -5.619 1.00 95.44 258 ASP A C 1
ATOM 2041 O O . ASP A 1 258 ? 5.140 -23.586 -5.262 1.00 95.44 258 ASP A O 1
ATOM 2045 N N . LEU A 1 259 ? 6.918 -22.237 -5.152 1.00 95.88 259 LEU A N 1
ATOM 2046 C CA . LEU A 1 259 ? 7.630 -23.059 -4.185 1.00 95.88 259 LEU A CA 1
ATOM 2047 C C . LEU A 1 259 ? 7.178 -22.732 -2.751 1.00 95.88 259 LEU A C 1
ATOM 2049 O O . LEU A 1 259 ? 6.773 -21.606 -2.459 1.00 95.88 259 LEU A O 1
ATOM 2053 N N . PRO A 1 260 ? 7.333 -23.670 -1.796 1.00 95.62 260 PRO A N 1
ATOM 2054 C CA . PRO A 1 260 ? 7.188 -23.356 -0.378 1.00 95.62 260 PRO A CA 1
ATOM 2055 C C . PRO A 1 260 ? 8.098 -22.192 0.032 1.00 95.62 260 PRO A C 1
ATOM 2057 O O . PRO A 1 260 ? 9.244 -22.125 -0.420 1.00 95.62 260 PRO A O 1
ATOM 2060 N N . TYR A 1 261 ? 7.622 -21.333 0.940 1.00 92.44 261 TYR A N 1
ATOM 2061 C CA . TYR A 1 261 ? 8.255 -20.055 1.301 1.00 92.44 261 TYR A CA 1
ATOM 2062 C C . TYR A 1 261 ? 9.785 -20.114 1.442 1.00 92.44 261 TYR A C 1
ATOM 2064 O O . TYR A 1 261 ? 10.490 -19.332 0.813 1.00 92.44 261 TYR A O 1
ATOM 2072 N N . ALA A 1 262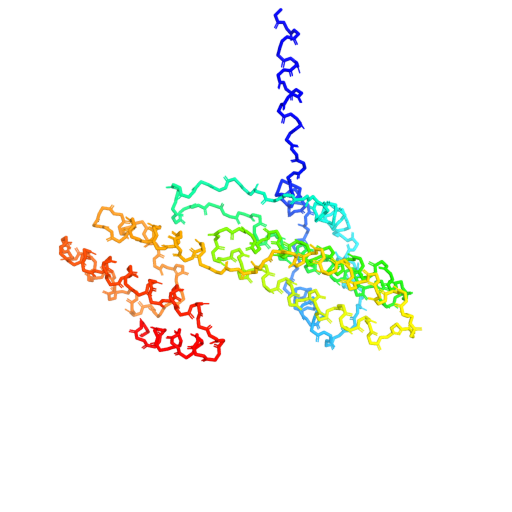 ? 10.321 -21.068 2.212 1.00 96.19 262 ALA A N 1
ATOM 2073 C CA . ALA A 1 262 ? 11.765 -21.176 2.435 1.00 96.19 262 ALA A CA 1
ATOM 2074 C C . ALA A 1 262 ? 12.565 -21.412 1.137 1.00 96.19 262 ALA A C 1
ATOM 2076 O O . ALA A 1 262 ? 13.643 -20.845 0.962 1.00 96.19 262 ALA A O 1
ATOM 2077 N N . LYS A 1 263 ? 12.029 -22.220 0.212 1.00 97.06 263 LYS A N 1
ATOM 2078 C CA . LYS A 1 263 ? 12.644 -22.481 -1.099 1.00 97.06 263 LYS A CA 1
ATOM 2079 C C . LYS A 1 263 ? 12.461 -21.291 -2.040 1.00 97.06 263 LYS A C 1
ATOM 2081 O O . LYS A 1 263 ? 13.426 -20.886 -2.678 1.00 97.06 263 LYS A O 1
ATOM 2086 N N . ALA A 1 264 ? 11.260 -20.712 -2.073 1.00 95.38 264 ALA A N 1
ATOM 2087 C CA . ALA A 1 264 ? 10.956 -19.513 -2.851 1.00 95.38 264 ALA A CA 1
ATOM 2088 C C . ALA A 1 264 ? 11.903 -18.358 -2.486 1.00 95.38 264 ALA A C 1
ATOM 2090 O O . ALA A 1 264 ? 12.535 -17.762 -3.354 1.00 95.38 264 ALA A O 1
ATOM 2091 N N . PHE A 1 265 ? 12.065 -18.097 -1.186 1.00 94.12 265 PHE A N 1
ATOM 2092 C CA . PHE A 1 265 ? 12.962 -17.074 -0.657 1.00 94.12 265 PHE A CA 1
ATOM 2093 C C . PHE A 1 265 ? 14.427 -17.340 -1.020 1.00 94.12 265 PHE A C 1
ATOM 2095 O O . PHE A 1 265 ? 15.132 -16.419 -1.424 1.00 94.12 265 PHE A O 1
ATOM 2102 N N . ALA A 1 266 ? 14.893 -18.588 -0.905 1.00 96.19 266 ALA A N 1
ATOM 2103 C CA . ALA A 1 266 ? 16.260 -18.948 -1.270 1.00 96.19 266 ALA A CA 1
ATOM 2104 C C . ALA A 1 266 ? 16.544 -18.726 -2.767 1.00 96.19 266 ALA A C 1
ATOM 2106 O O . ALA A 1 266 ? 17.578 -18.147 -3.104 1.00 96.19 266 ALA A O 1
ATOM 2107 N N . GLU A 1 267 ? 15.626 -19.128 -3.654 1.00 95.56 267 GLU A N 1
ATOM 2108 C CA . GLU A 1 267 ? 15.767 -18.896 -5.098 1.00 95.56 267 GLU A CA 1
ATOM 2109 C C . GLU A 1 267 ? 15.693 -17.404 -5.447 1.00 95.56 267 GLU A C 1
ATOM 2111 O O . GLU A 1 267 ? 16.570 -16.903 -6.146 1.00 95.56 267 GLU A O 1
ATOM 2116 N N . MET A 1 268 ? 14.736 -16.653 -4.890 1.00 93.44 268 MET A N 1
ATOM 2117 C CA . MET A 1 268 ? 14.651 -15.202 -5.107 1.00 93.44 268 MET A CA 1
ATOM 2118 C C . MET A 1 268 ? 15.897 -14.465 -4.601 1.00 93.44 268 MET A C 1
ATOM 2120 O O . MET A 1 268 ? 16.415 -13.584 -5.282 1.00 93.44 268 MET A O 1
ATOM 2124 N N . LYS A 1 269 ? 16.436 -14.847 -3.436 1.00 92.94 269 LYS A N 1
ATOM 2125 C CA . LYS A 1 269 ? 17.674 -14.265 -2.896 1.00 92.94 269 LYS A CA 1
ATOM 2126 C C . LYS A 1 269 ? 18.874 -14.544 -3.801 1.00 92.94 269 LYS A C 1
ATOM 2128 O O . LYS A 1 269 ? 19.714 -13.672 -3.995 1.00 92.94 269 LYS A O 1
ATOM 2133 N N . LYS A 1 270 ? 18.967 -15.753 -4.348 1.00 94.62 270 LYS A N 1
ATOM 2134 C CA . LYS A 1 270 ? 20.011 -16.135 -5.305 1.00 94.62 270 LYS A CA 1
ATOM 2135 C C . LYS A 1 270 ? 19.905 -15.334 -6.602 1.00 94.62 270 LYS A C 1
ATOM 2137 O O . LYS A 1 270 ? 20.931 -14.887 -7.101 1.00 94.62 270 LYS A O 1
ATOM 2142 N N . GLU A 1 271 ? 18.699 -15.125 -7.119 1.00 91.50 271 GLU A N 1
ATOM 2143 C CA . GLU A 1 271 ? 18.468 -14.279 -8.294 1.00 91.50 271 GLU A CA 1
ATOM 2144 C C . GLU A 1 271 ? 18.800 -12.805 -8.020 1.00 91.50 271 GLU A C 1
ATOM 2146 O O . GLU A 1 271 ? 19.485 -12.180 -8.826 1.00 91.50 271 GLU A O 1
ATOM 2151 N N . TYR A 1 272 ? 18.434 -12.273 -6.850 1.00 86.44 272 TYR A N 1
ATOM 2152 C CA . TYR A 1 272 ? 18.836 -10.929 -6.421 1.00 86.44 272 TYR A CA 1
ATOM 2153 C C . TYR A 1 272 ? 20.363 -10.765 -6.402 1.00 86.44 272 TYR A C 1
ATOM 2155 O O . TYR A 1 272 ? 20.892 -9.809 -6.957 1.00 86.44 272 TYR A O 1
ATOM 2163 N N . LEU A 1 273 ? 21.085 -11.735 -5.829 1.00 87.00 273 LEU A N 1
ATOM 2164 C CA . LEU A 1 273 ? 22.552 -11.719 -5.777 1.00 87.00 273 LEU A CA 1
ATOM 2165 C C . LEU A 1 273 ? 23.227 -11.900 -7.145 1.00 87.00 273 LEU A C 1
ATOM 2167 O O . LEU A 1 273 ? 24.404 -11.592 -7.270 1.00 87.00 273 LEU A O 1
ATOM 2171 N N . ARG A 1 274 ? 22.526 -12.437 -8.150 1.00 86.81 274 ARG A N 1
ATOM 2172 C CA . ARG A 1 274 ? 23.031 -12.527 -9.531 1.00 86.81 274 ARG A CA 1
ATOM 2173 C C . ARG A 1 274 ? 22.863 -11.220 -10.299 1.00 86.81 274 ARG A C 1
ATOM 2175 O O . ARG A 1 274 ? 23.608 -10.992 -11.247 1.00 86.81 274 ARG A O 1
ATOM 2182 N N . ALA A 1 275 ? 21.854 -10.430 -9.941 1.00 78.19 275 ALA A N 1
ATOM 2183 C CA . ALA A 1 275 ? 21.532 -9.169 -10.598 1.00 78.19 275 ALA A CA 1
ATOM 2184 C C . ALA A 1 275 ? 22.260 -7.957 -9.985 1.00 78.19 275 ALA A C 1
ATOM 2186 O O . ALA A 1 275 ? 22.414 -6.954 -10.682 1.00 78.19 275 ALA A O 1
ATOM 2187 N N . ALA A 1 276 ? 22.665 -8.050 -8.713 1.00 69.12 276 ALA A N 1
ATOM 2188 C CA . ALA A 1 276 ? 23.459 -7.050 -7.992 1.00 69.12 276 ALA A CA 1
ATOM 2189 C C . ALA A 1 276 ? 24.944 -7.098 -8.381 1.00 69.12 276 ALA A C 1
ATOM 2191 O O . ALA A 1 276 ? 25.536 -6.005 -8.526 1.00 69.12 276 ALA A O 1
#

Organism: NCBI:txid412755

Sequence (276 aa):
TLVLLLSASLVFANQPANAALDYCKASLLHKTPDNSVSNMLEQLLRNRIGPNHQIRQYVDDNRDAIKIATRAAEAPNCDFQWHFSDGLEMQMPCVFGCVDLARATLANAKVLEAENDYDEALELCLSARKIGRHLNHQSQTMCQLVGVKINMYANNCMQSILGKIPEDPQTLELLQDQLTQIDNLPFSLKPSFYIERKIWSTYMTKSRVAEISLEGMAVESSLKNIAKERVAVADDEFFKRNQLYWEKHIDTIISALDLPYAKAFAEMKKEYLRAA